Protein AF-A0A969KHP8-F1 (afdb_monomer)

Foldseek 3Di:
DWKWKDFANHTDPDGDPDDDDQAFGKMKIWDADPVRDIDIDIDGDDDADPPKEKDWPCDAEDEDEQKDKTAMDIPRPPFAKFKDDPNDTQDGDRIDIGRDFAKIKMFTAHPVRDTNYIDIHGYHYHFDKDAAAPPDFLQVVCCVQVVGSVCSVVQCVQPVVCVVVVRDDDGGDMGGDHDPDDPPPLPEAEEEEEQVCQPDDPPPPDDRDDVRVVVCVVVVSVVGHYDYDYDHPVVSLVCCLVVVHPYYDDDDDDPVCVVRDDDDDDPDDD

Solvent-accessible surface area (backbone atoms only — not comparable to full-atom values): 16103 Å² total; per-residue (Å²): 112,47,40,42,33,22,56,63,89,46,77,49,96,51,65,50,101,70,82,90,80,91,65,56,46,42,38,33,42,38,43,29,45,92,87,71,53,71,51,76,52,76,47,80,43,81,76,80,69,91,83,57,49,49,43,55,74,72,44,60,60,42,77,31,63,53,47,43,73,50,43,50,51,58,82,56,82,90,59,49,40,42,30,29,45,92,88,38,81,77,42,58,63,59,57,41,82,43,66,67,58,46,62,41,35,41,32,35,45,46,95,88,65,48,76,73,27,64,41,59,28,40,38,42,56,41,74,46,66,46,66,40,51,89,91,64,44,54,44,56,50,18,30,71,77,66,76,34,45,85,50,27,61,56,40,34,69,66,31,57,74,34,45,75,49,79,53,57,78,57,72,68,43,77,44,49,50,76,76,84,72,71,89,66,74,75,72,59,44,26,36,26,31,32,64,92,58,62,57,93,52,64,92,88,59,62,95,66,30,67,64,56,47,49,49,52,50,54,35,47,77,68,75,39,58,69,49,79,46,75,34,56,62,72,56,40,54,52,28,42,74,72,64,69,17,79,45,70,43,82,70,84,89,47,84,79,48,60,79,76,47,90,76,83,76,72,95,66,86,129

Sequence (270 aa):
MNYQWFEDVTPLTINSPILEISKSGEYTIVVTDKHKCSKAATIEVTVIYKDAYINIMEGSVIEFVEQGTLNAKTNIPNANIEWRYNNFIVGKDLTLNVKNEGIYTISIKSSDGQTIASTSTKVTITKRTYTVQIGDDIERLARKFYNDQSKKSLILKANPSIAENNGGLTVGETIIIPVLENETETTKIKIGAIIDLMPLSAPGIYQNGIVTDISVQVFKEMNMETSIEFMPLNKVKAGVYNGLFTVAQPLAKTPMEELSFYFSNPLYKL

Radius of gyration: 26.85 Å; Cα contacts (8 Å, |Δi|>4): 448; chains: 1; bounding box: 71×52×67 Å

Nearest PDB structures (foldseek):
  8enu-assembly1_H  TM=3.523E-01  e=1.989E-04  Homo sapiens
  5uwv-assembly1_B  TM=3.887E-01  e=1.152E-02  Mycobacteroides abscessus ATCC 19977
  5jtw-assembly2_E  TM=3.435E-01  e=4.371E-03  Homo sapiens
  5uwv-assembly4_E  TM=3.229E-01  e=1.468E-02  Mycobacteroides abscessus ATCC 19977
  7q61-assembly1_A  TM=3.525E-01  e=4.641E-02  Homo sapiens

Mean predicted aligned error: 13.75 Å

Structure (mmCIF, N/CA/C/O backbone):
data_AF-A0A969KHP8-F1
#
_entry.id   AF-A0A969KHP8-F1
#
loop_
_atom_site.group_PDB
_atom_site.id
_atom_site.type_symbol
_atom_site.label_atom_id
_atom_site.label_alt_id
_atom_site.label_comp_id
_atom_site.label_asym_id
_atom_site.label_entity_id
_atom_site.label_seq_id
_atom_site.pdbx_PDB_ins_code
_atom_site.Cartn_x
_atom_site.Cartn_y
_atom_site.Cartn_z
_atom_site.occupancy
_atom_site.B_iso_or_equiv
_atom_site.auth_seq_id
_atom_site.auth_comp_id
_atom_site.auth_asym_id
_atom_site.auth_atom_id
_atom_site.pdbx_PDB_model_num
ATOM 1 N N . MET A 1 1 ? 32.155 -21.186 -31.462 1.00 83.50 1 MET A N 1
ATOM 2 C CA . MET A 1 1 ? 31.740 -19.776 -31.323 1.00 83.50 1 MET A CA 1
ATOM 3 C C . MET A 1 1 ? 31.146 -19.627 -29.945 1.00 83.50 1 MET A C 1
ATOM 5 O O . MET A 1 1 ? 30.492 -20.559 -29.496 1.00 83.50 1 MET A O 1
ATOM 9 N N . ASN A 1 2 ? 31.446 -18.526 -29.273 1.00 92.69 2 ASN A N 1
ATOM 10 C CA . ASN A 1 2 ? 30.858 -18.169 -27.993 1.00 92.69 2 ASN A CA 1
ATOM 11 C C . ASN A 1 2 ? 29.903 -16.992 -28.210 1.00 92.69 2 ASN A C 1
ATOM 13 O O . ASN A 1 2 ? 30.207 -16.115 -29.020 1.00 92.69 2 ASN A O 1
ATOM 17 N N . TYR A 1 3 ? 28.777 -16.999 -27.510 1.00 95.44 3 TYR A N 1
ATOM 18 C CA . TYR A 1 3 ? 27.758 -15.959 -27.560 1.00 95.44 3 TYR A CA 1
ATOM 19 C C . TYR A 1 3 ? 27.626 -15.376 -26.164 1.00 95.44 3 TYR A C 1
ATOM 21 O O . TYR A 1 3 ? 27.557 -16.130 -25.199 1.00 95.44 3 TYR A O 1
ATOM 29 N N . GLN A 1 4 ? 27.592 -14.055 -26.073 1.00 96.00 4 GLN A N 1
ATOM 30 C CA . GLN A 1 4 ? 27.336 -13.340 -24.834 1.00 96.00 4 GLN A CA 1
ATOM 31 C C . GLN A 1 4 ? 26.332 -12.234 -25.133 1.00 96.00 4 GLN A C 1
ATOM 33 O O . GLN A 1 4 ? 26.595 -11.373 -25.973 1.00 96.00 4 GLN A O 1
ATOM 38 N N . TRP A 1 5 ? 25.194 -12.268 -24.451 1.00 96.19 5 TRP A N 1
ATOM 39 C CA . TRP A 1 5 ? 24.182 -11.221 -24.547 1.00 96.19 5 TRP A CA 1
ATOM 40 C C . TRP A 1 5 ? 24.352 -10.185 -23.442 1.00 96.19 5 TRP A C 1
ATOM 42 O O . TRP A 1 5 ? 24.811 -10.511 -22.345 1.00 96.19 5 TRP A O 1
ATOM 52 N N . PHE A 1 6 ? 23.949 -8.957 -23.741 1.00 92.94 6 PHE A N 1
ATOM 53 C CA . PHE A 1 6 ? 23.854 -7.837 -22.816 1.00 92.94 6 PHE A CA 1
ATOM 54 C C . PHE A 1 6 ? 22.464 -7.203 -22.946 1.00 92.94 6 PHE A C 1
ATOM 56 O O . PHE A 1 6 ? 21.982 -7.030 -24.067 1.00 92.94 6 PHE A O 1
ATOM 63 N N . GLU A 1 7 ? 21.840 -6.890 -21.812 1.00 90.44 7 GLU A N 1
ATOM 64 C CA . GLU A 1 7 ? 20.678 -5.998 -21.698 1.00 90.44 7 GLU A CA 1
ATOM 65 C C . GLU A 1 7 ? 21.202 -4.652 -21.184 1.00 90.44 7 GLU A C 1
ATOM 67 O O . GLU A 1 7 ? 21.779 -4.578 -20.092 1.00 90.44 7 GLU A O 1
ATOM 72 N N . ASP A 1 8 ? 21.090 -3.620 -22.014 1.00 86.00 8 ASP A N 1
ATOM 73 C CA . ASP A 1 8 ? 21.846 -2.374 -21.920 1.00 86.00 8 ASP A CA 1
ATOM 74 C C . ASP A 1 8 ? 23.357 -2.664 -21.758 1.00 86.00 8 ASP A C 1
ATOM 76 O O . ASP A 1 8 ? 24.028 -3.121 -22.684 1.00 86.00 8 ASP A O 1
ATOM 80 N N . VAL A 1 9 ? 23.901 -2.472 -20.551 1.00 84.75 9 VAL A N 1
ATOM 81 C CA . VAL A 1 9 ? 25.310 -2.752 -20.205 1.00 84.75 9 VAL A CA 1
ATOM 82 C C . VAL A 1 9 ? 25.501 -4.024 -19.371 1.00 84.75 9 VAL A C 1
ATOM 84 O O . VAL A 1 9 ? 26.634 -4.403 -19.070 1.00 84.75 9 VAL A O 1
ATOM 87 N N . THR A 1 10 ? 24.416 -4.688 -18.969 1.00 87.81 10 THR A N 1
ATOM 88 C CA . THR A 1 10 ? 24.457 -5.815 -18.028 1.00 87.81 10 THR A CA 1
ATOM 89 C C . THR A 1 10 ? 24.555 -7.142 -18.784 1.00 87.81 10 THR A C 1
ATOM 91 O O . THR A 1 10 ? 23.678 -7.435 -19.597 1.00 87.81 10 THR A O 1
ATOM 94 N N . PRO A 1 11 ? 25.574 -7.987 -18.532 1.00 92.44 11 PRO A N 1
ATOM 95 C CA . PRO A 1 11 ? 25.689 -9.280 -19.197 1.00 92.44 11 PRO A CA 1
ATOM 96 C C . PRO A 1 11 ? 24.593 -10.250 -18.732 1.00 92.44 11 PRO A C 1
ATOM 98 O O . PRO A 1 11 ? 24.383 -10.447 -17.535 1.00 92.44 11 PRO A O 1
ATOM 101 N N . LEU A 1 12 ? 23.933 -10.903 -19.687 1.00 92.06 12 LEU A N 1
ATOM 102 C CA . LEU A 1 12 ? 22.964 -11.971 -19.445 1.00 92.06 12 LEU A CA 1
ATOM 103 C C . LEU A 1 12 ? 23.669 -13.331 -19.377 1.00 92.06 12 LEU A C 1
ATOM 105 O O . LEU A 1 12 ? 24.663 -13.571 -20.053 1.00 92.06 12 LEU A O 1
ATOM 109 N N . THR A 1 13 ? 23.131 -14.280 -18.618 1.00 91.25 13 THR A N 1
ATOM 110 C CA . THR A 1 13 ? 23.713 -15.632 -18.476 1.00 91.25 13 THR A CA 1
ATOM 111 C C . THR A 1 13 ? 23.406 -16.573 -19.653 1.00 91.25 13 THR A C 1
ATOM 113 O O . THR A 1 13 ? 23.647 -17.778 -19.576 1.00 91.25 13 THR A O 1
ATOM 116 N N . ILE A 1 14 ? 22.867 -16.038 -20.751 1.00 90.19 14 ILE A N 1
ATOM 117 C CA . ILE A 1 14 ? 22.438 -16.790 -21.932 1.00 90.19 14 ILE A CA 1
ATOM 118 C C . ILE A 1 14 ? 23.571 -16.813 -22.962 1.00 90.19 14 ILE A C 1
ATOM 120 O O . ILE A 1 14 ? 23.953 -15.772 -23.492 1.00 90.19 14 ILE A O 1
ATOM 124 N N . ASN A 1 15 ? 24.037 -18.016 -23.313 1.00 91.88 15 ASN A N 1
ATOM 125 C CA . ASN A 1 15 ? 25.122 -18.238 -24.282 1.00 91.88 15 ASN A CA 1
ATOM 126 C C . ASN A 1 15 ? 24.621 -18.913 -25.576 1.00 91.88 15 ASN A C 1
ATOM 128 O O . ASN A 1 15 ? 25.269 -19.799 -26.135 1.00 91.88 15 ASN A O 1
ATOM 132 N N . SER A 1 16 ? 23.429 -18.521 -26.027 1.00 92.44 16 SER A N 1
ATOM 133 C CA . SER A 1 16 ? 22.739 -19.056 -27.209 1.00 92.44 16 SER A CA 1
ATOM 134 C C . SER A 1 16 ? 22.760 -18.040 -28.359 1.00 92.44 16 SER A C 1
ATOM 136 O O . SER A 1 16 ? 22.713 -16.838 -28.094 1.00 92.44 16 SER A O 1
ATOM 138 N N . PRO A 1 17 ? 22.768 -18.469 -29.637 1.00 91.94 17 PRO A N 1
ATOM 139 C CA . PRO A 1 17 ? 22.558 -17.561 -30.768 1.00 91.94 17 PRO A CA 1
ATOM 140 C C . PRO A 1 17 ? 21.153 -16.930 -30.803 1.00 91.94 17 PRO A C 1
ATOM 142 O O . PRO A 1 17 ? 20.939 -15.994 -31.566 1.00 91.94 17 PRO A O 1
ATOM 145 N N . ILE A 1 18 ? 20.204 -17.441 -30.010 1.00 91.00 18 ILE A N 1
ATOM 146 C CA . ILE A 1 18 ? 18.824 -16.949 -29.909 1.00 91.00 18 ILE A CA 1
ATOM 147 C C . ILE A 1 18 ? 18.595 -16.405 -28.496 1.00 91.00 18 ILE A C 1
ATOM 149 O O . ILE A 1 18 ? 18.898 -17.095 -27.519 1.00 91.00 18 ILE A O 1
ATOM 153 N N . LEU A 1 19 ? 18.029 -15.199 -28.409 1.00 90.19 19 LEU A N 1
ATOM 154 C CA . LEU A 1 19 ? 17.539 -14.577 -27.180 1.00 90.19 19 LEU A CA 1
ATOM 155 C C . LEU A 1 19 ? 16.033 -14.322 -27.318 1.00 90.19 19 LEU A C 1
ATOM 157 O O . LEU A 1 19 ? 15.606 -13.656 -28.260 1.00 90.19 19 LEU A O 1
ATOM 161 N N . GLU A 1 20 ? 15.237 -14.843 -26.386 1.00 85.00 20 GLU A N 1
ATOM 162 C CA . GLU A 1 20 ? 13.824 -14.475 -26.256 1.00 85.00 20 GLU A CA 1
ATOM 163 C C . GLU A 1 20 ? 13.711 -13.208 -25.403 1.00 85.00 20 GLU A C 1
ATOM 165 O O . GLU A 1 20 ? 14.230 -13.154 -24.288 1.00 85.00 20 GLU A O 1
ATOM 170 N N . ILE A 1 21 ? 13.054 -12.177 -25.939 1.00 80.50 21 ILE A N 1
ATOM 171 C CA . ILE A 1 21 ? 12.988 -10.842 -25.337 1.00 80.50 21 ILE A CA 1
ATOM 172 C C . ILE A 1 21 ? 11.546 -10.550 -24.934 1.00 80.50 21 ILE A C 1
ATOM 174 O O . ILE A 1 21 ? 10.637 -10.599 -25.760 1.00 80.50 21 ILE A O 1
ATOM 178 N N . SER A 1 22 ? 11.340 -10.219 -23.660 1.00 71.69 22 SER A N 1
ATOM 179 C CA . SER A 1 22 ? 10.028 -9.854 -23.106 1.00 71.69 22 SER A CA 1
ATOM 180 C C . SER A 1 22 ? 9.985 -8.430 -22.545 1.00 71.69 22 SER A C 1
ATOM 182 O O . SER A 1 22 ? 8.970 -8.016 -21.986 1.00 71.69 22 SER A O 1
ATOM 184 N N . LYS A 1 23 ? 11.087 -7.681 -22.650 1.00 75.00 23 LYS A N 1
ATOM 185 C CA . LYS A 1 23 ? 11.213 -6.306 -22.165 1.00 75.00 23 LYS A CA 1
ATOM 186 C C . LYS A 1 23 ? 11.701 -5.408 -23.292 1.00 75.00 23 LYS A C 1
ATOM 188 O O . LYS A 1 23 ? 12.472 -5.835 -24.144 1.00 75.00 23 LYS A O 1
ATOM 193 N N . SER A 1 24 ? 11.226 -4.169 -23.296 1.00 80.75 24 SER A N 1
ATOM 194 C CA . SER A 1 24 ? 11.808 -3.137 -24.148 1.00 80.75 24 SER A CA 1
ATOM 195 C C . SER A 1 24 ? 13.167 -2.737 -23.581 1.00 80.75 24 SER A C 1
ATOM 197 O O . SER A 1 24 ? 13.280 -2.556 -22.368 1.00 80.75 24 SER A O 1
ATOM 199 N N . GLY A 1 25 ? 14.165 -2.572 -24.438 1.00 83.12 25 GLY A N 1
ATOM 200 C CA . GLY A 1 25 ? 15.529 -2.240 -24.035 1.00 83.12 25 GLY A CA 1
ATOM 201 C C . GLY A 1 25 ? 16.506 -2.332 -25.199 1.00 83.12 25 GLY A C 1
ATOM 202 O O . GLY A 1 25 ? 16.136 -2.757 -26.300 1.00 83.12 25 GLY A O 1
ATOM 203 N N . GLU A 1 26 ? 17.751 -1.933 -24.955 1.00 90.31 26 GLU A N 1
ATOM 204 C CA . GLU A 1 26 ? 18.836 -2.149 -25.903 1.00 90.31 26 GLU A CA 1
ATOM 205 C C . GLU A 1 26 ? 19.467 -3.520 -25.644 1.00 90.31 26 GLU A C 1
ATOM 207 O O . GLU A 1 26 ? 19.867 -3.842 -24.527 1.00 90.31 26 GLU A O 1
ATOM 212 N N . TYR A 1 27 ? 19.564 -4.350 -26.679 1.00 94.19 27 TYR A N 1
ATOM 213 C CA . TYR A 1 27 ? 20.181 -5.667 -26.577 1.00 94.19 27 TYR A CA 1
ATOM 214 C C . TYR A 1 27 ? 21.404 -5.742 -27.476 1.00 94.19 27 TYR A C 1
ATOM 216 O O . TYR A 1 27 ? 21.327 -5.501 -28.683 1.00 94.19 27 TYR A O 1
ATOM 224 N N . THR A 1 28 ? 22.534 -6.127 -26.885 1.00 94.50 28 THR A N 1
ATOM 225 C CA . THR A 1 28 ? 23.793 -6.324 -27.606 1.00 94.50 28 THR A CA 1
ATOM 226 C C . THR A 1 28 ? 24.205 -7.789 -27.547 1.00 94.50 28 THR A C 1
ATOM 228 O O . THR A 1 28 ? 24.301 -8.373 -26.469 1.00 94.50 28 THR A O 1
ATOM 231 N N . ILE A 1 29 ? 24.493 -8.390 -28.702 1.00 95.81 29 ILE A N 1
ATOM 232 C CA . ILE A 1 29 ? 25.133 -9.706 -28.788 1.00 95.81 29 ILE A CA 1
ATOM 233 C C . ILE A 1 29 ? 26.598 -9.540 -29.161 1.00 95.81 29 ILE A C 1
ATOM 235 O O . ILE A 1 29 ? 26.930 -8.887 -30.150 1.00 95.81 29 ILE A O 1
ATOM 239 N N . VAL A 1 30 ? 27.478 -10.181 -28.399 1.00 95.25 30 VAL A N 1
ATOM 240 C CA . VAL A 1 30 ? 28.893 -10.332 -28.734 1.00 95.25 30 VAL A CA 1
ATOM 241 C C . VAL A 1 30 ? 29.143 -11.777 -29.138 1.00 95.25 30 VAL A C 1
ATOM 243 O O . VAL A 1 30 ? 28.913 -12.707 -28.363 1.00 95.25 30 VAL A O 1
ATOM 246 N N . VAL A 1 31 ? 29.627 -11.968 -30.363 1.00 95.25 31 VAL A N 1
ATOM 247 C CA . VAL A 1 31 ? 29.992 -13.279 -30.904 1.00 95.25 31 VAL A CA 1
ATOM 248 C C . VAL A 1 31 ? 31.506 -13.373 -30.990 1.00 95.25 31 VAL A C 1
ATOM 250 O O . VAL A 1 31 ? 32.138 -12.555 -31.657 1.00 95.25 31 VAL A O 1
ATOM 253 N N . THR A 1 32 ? 32.079 -14.393 -30.353 1.00 95.69 32 THR A N 1
ATOM 254 C CA . THR A 1 32 ? 33.526 -14.651 -30.344 1.00 95.69 32 THR A CA 1
ATOM 255 C C . THR A 1 32 ? 33.840 -15.960 -31.061 1.00 95.69 32 THR A C 1
ATOM 257 O O . THR A 1 32 ? 33.250 -17.010 -30.779 1.00 95.69 32 THR A O 1
ATOM 260 N N . ASP A 1 33 ? 34.767 -15.922 -32.013 1.00 93.62 33 ASP A N 1
ATOM 261 C CA . ASP A 1 33 ? 35.186 -17.100 -32.765 1.00 93.62 33 ASP A CA 1
ATOM 262 C C . ASP A 1 33 ? 36.243 -17.938 -32.011 1.00 93.62 33 ASP A C 1
ATOM 264 O O . ASP A 1 33 ? 36.671 -17.621 -30.900 1.00 93.62 33 ASP A O 1
ATOM 268 N N . LYS A 1 34 ? 36.666 -19.057 -32.613 1.00 92.62 34 LYS A N 1
ATOM 269 C CA . LYS A 1 34 ? 37.686 -19.942 -32.021 1.00 92.62 34 LYS A CA 1
ATOM 270 C C . LYS A 1 34 ? 39.089 -19.317 -31.970 1.00 92.62 34 LYS A C 1
ATOM 272 O O . LYS A 1 34 ? 39.931 -19.805 -31.223 1.00 92.62 34 LYS A O 1
ATOM 277 N N . HIS A 1 35 ? 39.335 -18.263 -32.746 1.00 92.75 35 HIS A N 1
ATOM 278 C CA . HIS A 1 35 ? 40.595 -17.520 -32.780 1.00 92.75 35 HIS A CA 1
ATOM 279 C C . HIS A 1 35 ? 40.563 -16.282 -31.869 1.00 92.75 35 HIS A C 1
ATOM 281 O O . HIS A 1 35 ? 41.485 -15.472 -31.915 1.00 92.75 35 HIS A O 1
ATOM 287 N N . LYS A 1 36 ? 39.541 -16.163 -31.005 1.00 88.31 36 LYS A N 1
ATOM 288 C CA . LYS A 1 36 ? 39.329 -15.055 -30.059 1.00 88.31 36 LYS A CA 1
ATOM 289 C C . LYS A 1 36 ? 39.025 -13.704 -30.719 1.00 88.31 36 LYS A C 1
ATOM 291 O O . LYS A 1 36 ? 39.095 -12.678 -30.046 1.00 88.31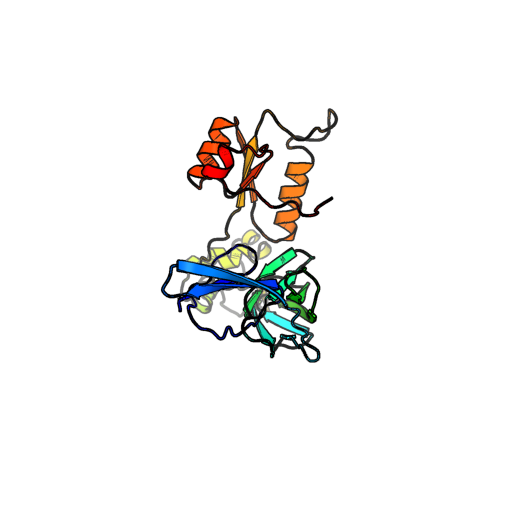 36 LYS A O 1
ATOM 296 N N . CYS A 1 37 ? 38.650 -13.683 -31.994 1.00 94.06 37 CYS A N 1
ATOM 297 C CA . CYS A 1 37 ? 38.105 -12.488 -32.626 1.00 94.06 37 CYS A CA 1
ATOM 298 C C . CYS A 1 37 ? 36.642 -12.312 -32.206 1.00 94.06 37 CYS A C 1
ATOM 300 O O . CYS A 1 37 ? 35.858 -13.258 -32.301 1.00 94.06 37 CYS A O 1
ATOM 302 N N . SER A 1 38 ? 36.272 -11.108 -31.766 1.00 93.75 38 SER A N 1
ATOM 303 C CA . SER A 1 38 ? 34.907 -10.770 -31.357 1.00 93.75 38 SER A CA 1
ATOM 304 C C . SER A 1 38 ? 34.272 -9.733 -32.282 1.00 93.75 38 SER A C 1
ATOM 306 O O . SER A 1 38 ? 34.941 -8.848 -32.818 1.00 93.75 38 SER A O 1
ATOM 308 N N . LYS A 1 39 ? 32.957 -9.847 -32.475 1.00 96.38 39 LYS A N 1
ATOM 309 C CA . LYS A 1 39 ? 32.134 -8.843 -33.156 1.00 96.38 39 LYS A CA 1
ATOM 310 C C . LYS A 1 39 ? 30.840 -8.641 -32.379 1.00 96.38 39 LYS A C 1
ATOM 312 O O . LYS A 1 39 ? 30.299 -9.606 -31.844 1.00 96.38 39 LYS A O 1
ATOM 317 N N . ALA A 1 40 ? 30.366 -7.401 -32.327 1.00 94.50 40 ALA A N 1
ATOM 318 C CA . ALA A 1 40 ? 29.132 -7.034 -31.646 1.00 94.50 40 ALA A CA 1
ATOM 319 C C . ALA A 1 40 ? 28.063 -6.563 -32.640 1.00 94.50 40 ALA A C 1
ATOM 321 O O . ALA A 1 40 ? 28.392 -6.017 -33.698 1.00 94.50 40 ALA A O 1
ATOM 322 N N . ALA A 1 41 ? 26.801 -6.776 -32.285 1.00 95.50 41 ALA A N 1
ATOM 323 C CA . ALA A 1 41 ? 25.644 -6.172 -32.932 1.00 95.50 41 ALA A CA 1
ATOM 324 C C . ALA A 1 41 ? 24.639 -5.743 -31.860 1.00 95.50 41 ALA A C 1
ATOM 326 O O . ALA A 1 41 ? 24.445 -6.467 -30.884 1.00 95.50 41 ALA A O 1
ATOM 327 N N . THR A 1 42 ? 24.008 -4.592 -32.073 1.00 93.88 42 THR A N 1
ATOM 328 C CA . THR A 1 42 ? 23.101 -3.954 -31.115 1.00 93.88 42 THR A CA 1
ATOM 329 C C . THR A 1 42 ? 21.757 -3.686 -31.780 1.00 93.88 42 THR A C 1
ATOM 331 O O . THR A 1 42 ? 21.711 -3.327 -32.960 1.00 93.88 42 THR A O 1
ATOM 334 N N . ILE A 1 43 ? 20.672 -3.889 -31.035 1.00 92.56 43 ILE A N 1
ATOM 335 C CA . ILE A 1 43 ? 19.303 -3.621 -31.473 1.00 92.56 43 ILE A CA 1
ATOM 336 C C . ILE A 1 43 ? 18.491 -3.003 -30.335 1.00 92.56 43 ILE A C 1
ATOM 338 O O . ILE A 1 43 ? 18.527 -3.486 -29.205 1.00 92.56 43 ILE A O 1
ATOM 342 N N . GLU A 1 44 ? 17.721 -1.966 -30.650 1.00 87.12 44 GLU A N 1
ATOM 343 C CA . GLU A 1 44 ? 16.686 -1.455 -29.755 1.00 87.12 44 GLU A CA 1
ATOM 344 C C . GLU A 1 44 ? 15.393 -2.240 -29.971 1.00 87.12 44 GLU A C 1
ATOM 346 O O . GLU A 1 44 ? 14.869 -2.327 -31.086 1.00 87.12 44 GLU A O 1
ATOM 351 N N . VAL A 1 45 ? 14.867 -2.819 -28.895 1.00 84.81 45 VAL A N 1
ATOM 352 C CA . VAL A 1 45 ? 13.602 -3.552 -28.911 1.00 84.81 45 VAL A CA 1
ATOM 353 C C . VAL A 1 45 ? 12.549 -2.738 -28.182 1.00 84.81 45 VAL A C 1
ATOM 355 O O . VAL A 1 45 ? 12.732 -2.350 -27.032 1.00 84.81 45 VAL A O 1
ATOM 358 N N . THR A 1 46 ? 11.414 -2.512 -28.843 1.00 75.38 46 THR A N 1
ATOM 359 C CA . THR A 1 46 ? 10.211 -1.953 -28.218 1.00 75.38 46 THR A CA 1
ATOM 360 C C . THR A 1 46 ? 9.107 -2.998 -28.245 1.00 75.38 46 THR A C 1
ATOM 362 O O . THR A 1 46 ? 8.633 -3.391 -29.312 1.00 75.38 46 THR A O 1
ATOM 365 N N . VAL A 1 47 ? 8.683 -3.452 -27.070 1.00 71.12 47 VAL A N 1
ATOM 366 C CA . VAL A 1 47 ? 7.554 -4.370 -26.915 1.00 71.12 47 VAL A CA 1
ATOM 367 C C . VAL A 1 47 ? 6.259 -3.559 -26.829 1.00 71.12 47 VAL A C 1
ATOM 369 O O . VAL A 1 47 ? 6.111 -2.706 -25.957 1.00 71.12 47 VAL A O 1
ATOM 372 N N . ILE A 1 48 ? 5.309 -3.826 -27.731 1.00 69.00 48 ILE A N 1
ATOM 373 C CA . ILE A 1 48 ? 4.001 -3.153 -27.784 1.00 69.00 48 ILE A CA 1
ATOM 374 C C . ILE A 1 48 ? 2.911 -4.143 -27.359 1.00 69.00 48 ILE A C 1
ATOM 376 O O . ILE A 1 48 ? 2.680 -5.144 -28.035 1.00 69.00 48 ILE A O 1
ATOM 380 N N . TYR A 1 49 ? 2.188 -3.840 -26.279 1.00 72.12 49 TYR A N 1
ATOM 381 C CA . TYR A 1 49 ? 1.086 -4.669 -25.779 1.00 72.12 49 TYR A CA 1
ATOM 382 C C . TYR A 1 49 ? -0.273 -4.099 -26.202 1.00 72.12 49 TYR A C 1
ATOM 384 O O . TYR A 1 49 ? -0.990 -3.501 -25.403 1.00 72.12 49 TYR A O 1
ATOM 392 N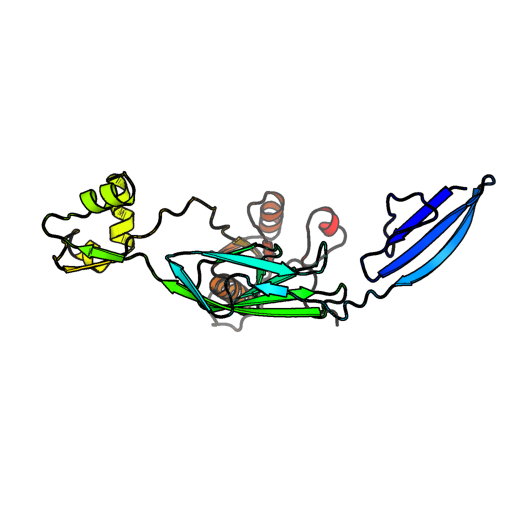 N . LYS A 1 50 ? -0.621 -4.265 -27.483 1.00 68.88 50 LYS A N 1
ATOM 393 C CA . LYS A 1 50 ? -1.824 -3.665 -28.093 1.00 68.88 50 LYS A CA 1
ATOM 394 C C . LYS A 1 50 ? -3.145 -4.066 -27.409 1.00 68.88 50 LYS A C 1
ATOM 396 O O . LYS A 1 50 ? -4.068 -3.262 -27.398 1.00 68.88 50 LYS A O 1
ATOM 401 N N . ASP A 1 51 ? -3.192 -5.248 -26.793 1.00 83.12 51 ASP A N 1
ATOM 402 C CA . ASP A 1 51 ? -4.371 -5.787 -26.097 1.00 83.12 51 ASP A CA 1
ATOM 403 C C . ASP A 1 51 ? -4.094 -6.056 -24.604 1.00 83.12 51 ASP A C 1
ATOM 405 O O . ASP A 1 51 ? -4.617 -7.006 -24.015 1.00 83.12 51 ASP A O 1
ATOM 409 N N . ALA A 1 52 ? -3.215 -5.264 -23.981 1.00 89.50 52 ALA A N 1
ATOM 410 C CA . ALA A 1 52 ? -2.940 -5.367 -22.551 1.00 89.50 52 ALA A CA 1
ATOM 411 C C . ALA A 1 52 ? -4.201 -5.106 -21.721 1.00 89.50 52 ALA A C 1
ATOM 413 O O . ALA A 1 52 ? -4.862 -4.082 -21.896 1.00 89.50 52 ALA A O 1
ATOM 414 N N . TYR A 1 53 ? -4.483 -5.969 -20.746 1.00 93.62 53 TYR A N 1
ATOM 415 C CA . TYR A 1 53 ? -5.494 -5.680 -19.734 1.00 93.62 53 TYR A CA 1
ATOM 416 C C . TYR A 1 53 ? -4.973 -5.928 -18.326 1.00 93.62 53 TYR A C 1
ATOM 418 O O . TYR A 1 53 ? -4.094 -6.759 -18.089 1.00 93.62 53 TYR A O 1
ATOM 426 N N . ILE A 1 54 ? -5.587 -5.236 -17.373 1.00 97.06 54 ILE A N 1
ATOM 427 C CA . ILE A 1 54 ? -5.492 -5.547 -15.954 1.00 97.06 54 ILE A CA 1
ATOM 428 C C . ILE A 1 54 ? -6.861 -5.327 -15.321 1.00 97.06 54 ILE A C 1
ATOM 430 O O . ILE A 1 54 ? -7.462 -4.270 -15.487 1.00 97.06 54 ILE A O 1
ATOM 434 N N . ASN A 1 55 ? -7.367 -6.351 -14.641 1.00 97.44 55 ASN A N 1
ATOM 435 C CA . ASN A 1 55 ? -8.686 -6.348 -14.020 1.00 97.44 55 ASN A CA 1
ATOM 436 C C . ASN A 1 55 ? -8.559 -6.637 -12.529 1.00 97.44 55 ASN A C 1
ATOM 438 O O . ASN A 1 55 ? -7.722 -7.448 -12.137 1.00 97.44 55 ASN A O 1
ATOM 442 N N . ILE A 1 56 ? -9.424 -6.013 -11.731 1.00 98.25 56 ILE A N 1
ATOM 443 C CA . ILE A 1 56 ? -9.613 -6.328 -10.313 1.00 98.25 56 ILE A CA 1
ATOM 444 C C . ILE A 1 56 ? -10.784 -7.300 -10.227 1.00 98.25 56 ILE A C 1
ATOM 446 O O . ILE A 1 56 ? -11.876 -7.008 -10.715 1.00 98.25 56 ILE A O 1
ATOM 450 N N . MET A 1 57 ? -10.538 -8.472 -9.657 1.00 98.06 57 MET A N 1
ATOM 451 C CA . MET A 1 57 ? -11.468 -9.600 -9.672 1.00 98.06 57 MET A CA 1
ATOM 452 C C . MET A 1 57 ? -12.696 -9.355 -8.790 1.00 98.06 57 MET A C 1
ATOM 454 O O . MET A 1 57 ? -13.764 -9.884 -9.081 1.00 98.06 57 MET A O 1
ATOM 458 N N . GLU A 1 58 ? -12.568 -8.513 -7.765 1.00 97.44 58 GLU A N 1
ATOM 459 C CA . GLU A 1 58 ? -13.661 -8.102 -6.877 1.00 97.44 58 GLU A CA 1
ATOM 460 C C . GLU A 1 58 ? -14.623 -7.095 -7.532 1.00 97.44 58 GLU A C 1
ATOM 462 O O . GLU A 1 58 ? -15.703 -6.838 -7.006 1.00 97.44 58 GLU A O 1
ATOM 467 N N . GLY A 1 59 ? -14.262 -6.542 -8.695 1.00 95.31 59 GLY A N 1
ATOM 468 C CA . GLY A 1 59 ? -15.073 -5.575 -9.430 1.00 95.31 59 GLY A CA 1
ATOM 469 C C . GLY A 1 59 ? -14.758 -4.115 -9.096 1.00 95.31 59 GLY A C 1
ATOM 470 O O . GLY A 1 59 ? -13.751 -3.791 -8.464 1.00 95.31 59 GLY A O 1
ATOM 471 N N . SER A 1 60 ? -15.613 -3.207 -9.576 1.00 96.00 60 SER A N 1
ATOM 472 C CA . SER A 1 60 ? -15.412 -1.751 -9.484 1.00 96.00 60 SER A CA 1
ATOM 473 C C . SER A 1 60 ? -15.818 -1.145 -8.138 1.00 96.00 60 SER A C 1
ATOM 475 O O . SER A 1 60 ? -15.395 -0.033 -7.816 1.00 96.00 60 SER A O 1
ATOM 477 N N . VAL A 1 61 ? -16.631 -1.856 -7.356 1.00 97.50 61 VAL A N 1
ATOM 478 C CA . VAL A 1 61 ? -17.033 -1.483 -5.997 1.00 97.50 61 VAL A CA 1
ATOM 479 C C . VAL A 1 61 ? -17.054 -2.748 -5.153 1.00 97.50 61 VAL A C 1
ATOM 481 O O . VAL A 1 61 ? -17.704 -3.720 -5.533 1.00 97.50 61 VAL A O 1
ATOM 484 N N . ILE A 1 62 ? -16.366 -2.723 -4.015 1.00 97.44 62 ILE A N 1
ATOM 485 C CA . ILE A 1 62 ? -16.297 -3.848 -3.085 1.00 97.44 62 ILE A CA 1
ATOM 486 C C . ILE A 1 62 ? -16.379 -3.355 -1.642 1.00 97.44 62 ILE A C 1
ATOM 488 O O . ILE A 1 62 ? -15.836 -2.306 -1.291 1.00 97.44 62 ILE A O 1
ATOM 492 N N . GLU A 1 63 ? -17.058 -4.131 -0.803 1.00 97.06 63 GLU A N 1
ATOM 493 C CA . GLU A 1 63 ? -17.113 -3.920 0.638 1.00 97.06 63 GLU A CA 1
ATOM 494 C C . GLU A 1 63 ? -16.387 -5.060 1.356 1.00 97.06 63 GLU A C 1
ATOM 496 O O . GLU A 1 63 ? -16.620 -6.236 1.066 1.00 97.06 63 GLU A O 1
ATOM 501 N N . PHE A 1 64 ? -15.520 -4.709 2.303 1.00 94.44 64 PHE A N 1
ATOM 502 C CA . PHE A 1 64 ? -14.880 -5.651 3.213 1.00 94.44 64 PHE A CA 1
ATOM 503 C C . PHE A 1 64 ? -15.199 -5.305 4.663 1.00 94.44 64 PHE A C 1
ATOM 505 O O . PHE A 1 64 ? -15.432 -4.148 5.003 1.00 94.44 64 PHE A O 1
ATOM 512 N N . VAL A 1 65 ? -15.142 -6.316 5.528 1.00 90.00 65 VAL A N 1
ATOM 513 C CA . VAL A 1 65 ? -15.253 -6.141 6.978 1.00 90.00 65 VAL A CA 1
ATOM 514 C C . VAL A 1 65 ? -13.844 -6.108 7.570 1.00 90.00 65 VAL A C 1
ATOM 516 O O . VAL A 1 65 ? -13.132 -7.107 7.502 1.00 90.00 65 VAL A O 1
ATOM 519 N N . GLU A 1 66 ? -13.460 -4.976 8.161 1.00 85.44 66 GLU A N 1
ATOM 520 C CA . GLU A 1 66 ? -12.151 -4.639 8.756 1.00 85.44 66 GLU A CA 1
ATOM 521 C C . GLU A 1 66 ? -10.979 -4.586 7.759 1.00 85.44 66 GLU A C 1
ATOM 523 O O . GLU A 1 66 ? -10.229 -3.614 7.734 1.00 85.44 66 GLU A O 1
ATOM 528 N N . GLN A 1 67 ? -10.812 -5.611 6.924 1.00 90.31 67 GLN A N 1
ATOM 529 C CA . GLN A 1 67 ? -9.776 -5.690 5.895 1.00 90.31 67 GLN A CA 1
ATOM 530 C C . GLN A 1 67 ? -10.180 -6.669 4.788 1.00 90.31 67 GLN A C 1
ATOM 532 O O . GLN A 1 67 ? -11.028 -7.539 4.987 1.00 90.31 67 GLN A O 1
ATOM 537 N N . GLY A 1 68 ? -9.535 -6.573 3.630 1.00 91.62 68 GLY A N 1
ATOM 538 C CA . GLY A 1 68 ? -9.781 -7.463 2.503 1.00 91.62 68 GLY A CA 1
ATOM 539 C C . GLY A 1 68 ? -8.571 -7.645 1.612 1.00 91.62 68 GLY A C 1
ATOM 540 O O . GLY A 1 68 ? -7.554 -6.981 1.764 1.00 91.62 68 GLY A O 1
ATOM 541 N N . THR A 1 69 ? -8.668 -8.570 0.665 1.00 96.38 69 THR A N 1
ATOM 542 C CA . THR A 1 69 ? -7.634 -8.768 -0.354 1.00 96.38 69 THR A CA 1
ATOM 543 C C . THR A 1 69 ? -8.226 -8.452 -1.713 1.00 96.38 69 THR A C 1
ATOM 545 O O . THR A 1 69 ? -9.233 -9.040 -2.095 1.00 96.38 69 THR A O 1
ATOM 548 N N . LEU A 1 70 ? -7.594 -7.529 -2.430 1.00 98.00 70 LEU A N 1
ATOM 549 C CA . LEU A 1 70 ? -7.852 -7.293 -3.841 1.00 98.00 70 LEU A CA 1
ATOM 550 C C . LEU A 1 70 ? -6.992 -8.244 -4.665 1.00 98.00 70 LEU A C 1
ATOM 552 O O . LEU A 1 70 ? -5.786 -8.356 -4.428 1.00 98.00 70 LEU A O 1
ATOM 556 N N . ASN A 1 71 ? -7.602 -8.898 -5.646 1.00 98.06 71 ASN A N 1
ATOM 557 C CA . ASN A 1 71 ? -6.940 -9.825 -6.550 1.00 98.06 71 ASN A CA 1
ATOM 558 C C . ASN A 1 71 ? -6.976 -9.253 -7.963 1.00 98.06 71 ASN A C 1
ATOM 560 O O . ASN A 1 71 ? -8.032 -8.906 -8.489 1.00 98.06 71 ASN A O 1
ATOM 564 N N . ALA A 1 72 ? -5.820 -9.176 -8.604 1.00 97.69 72 ALA A N 1
ATOM 565 C CA . ALA A 1 72 ? -5.682 -8.688 -9.960 1.00 97.69 72 ALA A CA 1
ATOM 566 C C . ALA A 1 72 ? -5.380 -9.816 -10.942 1.00 97.69 72 ALA A C 1
ATOM 568 O O . ALA A 1 72 ? -4.720 -10.805 -10.623 1.00 97.69 72 ALA A O 1
ATOM 569 N N . LYS A 1 73 ? -5.835 -9.636 -12.183 1.00 97.50 73 LYS A N 1
ATOM 570 C CA . LYS A 1 73 ? -5.538 -10.534 -13.297 1.00 97.50 73 LYS A CA 1
ATOM 571 C C . LYS A 1 73 ? -5.157 -9.739 -14.537 1.00 97.50 73 LYS A C 1
ATOM 573 O O . LYS A 1 73 ? -5.865 -8.815 -14.932 1.00 97.50 73 LYS A O 1
ATOM 578 N N . THR A 1 74 ? -4.075 -10.153 -15.185 1.00 96.06 74 THR A N 1
ATOM 579 C CA . THR A 1 74 ? -3.577 -9.592 -16.448 1.00 96.06 74 THR A CA 1
ATOM 580 C C . THR A 1 74 ? -3.243 -10.712 -17.437 1.00 96.06 74 THR A C 1
ATOM 582 O O . THR A 1 74 ? -3.040 -11.857 -17.032 1.00 96.06 74 THR A O 1
ATOM 585 N N . ASN A 1 75 ? -3.231 -10.400 -18.733 1.00 92.94 75 ASN A N 1
ATOM 586 C CA . ASN A 1 75 ? -2.692 -11.265 -19.785 1.00 92.94 75 ASN A CA 1
ATOM 587 C C . ASN A 1 75 ? -1.184 -11.108 -20.001 1.00 92.94 75 ASN A C 1
ATOM 589 O O . ASN A 1 75 ? -0.617 -11.873 -20.777 1.00 92.94 75 ASN A O 1
ATOM 593 N N . ILE A 1 76 ? -0.536 -10.136 -19.355 1.00 88.75 76 ILE A N 1
ATOM 594 C CA . ILE A 1 76 ? 0.901 -9.921 -19.512 1.00 88.75 76 ILE A CA 1
ATOM 595 C C . ILE A 1 76 ? 1.657 -10.784 -18.489 1.00 88.75 76 ILE A C 1
ATOM 597 O O . ILE A 1 76 ? 1.524 -10.556 -17.282 1.00 88.75 76 ILE A O 1
ATOM 601 N N . PRO A 1 77 ? 2.464 -11.765 -18.931 1.00 84.44 77 PRO A N 1
ATOM 602 C CA . PRO A 1 77 ? 3.299 -12.541 -18.024 1.00 84.44 77 PRO A CA 1
ATOM 603 C C . PRO A 1 77 ? 4.381 -11.645 -17.411 1.00 84.44 77 PRO A C 1
ATOM 605 O O . PRO A 1 77 ? 5.011 -10.860 -18.115 1.00 84.44 77 PRO A O 1
ATOM 608 N N . ASN A 1 78 ? 4.614 -11.778 -16.101 1.00 83.69 78 ASN A N 1
ATOM 609 C CA . ASN A 1 78 ? 5.620 -11.003 -15.359 1.00 83.69 78 ASN A CA 1
ATOM 610 C C . ASN A 1 78 ? 5.492 -9.474 -15.542 1.00 83.69 78 ASN A C 1
ATOM 612 O O . ASN A 1 78 ? 6.499 -8.766 -15.581 1.00 83.69 78 ASN A O 1
ATOM 616 N N . ALA A 1 79 ? 4.262 -8.964 -15.685 1.00 88.88 79 ALA A N 1
ATOM 617 C CA . ALA A 1 79 ? 4.009 -7.531 -15.812 1.00 88.88 79 ALA A CA 1
ATOM 618 C C . ALA A 1 79 ? 4.555 -6.738 -14.612 1.00 88.88 79 ALA A C 1
ATOM 620 O O . ALA A 1 79 ? 4.414 -7.150 -13.462 1.00 88.88 79 ALA A O 1
ATOM 621 N N . ASN A 1 80 ? 5.121 -5.559 -14.888 1.00 89.81 80 ASN A N 1
ATOM 622 C CA . ASN A 1 80 ? 5.486 -4.587 -13.862 1.00 89.81 80 ASN A CA 1
ATOM 623 C C . ASN A 1 80 ? 4.221 -3.855 -13.398 1.00 89.81 80 ASN A C 1
ATOM 625 O O . ASN A 1 80 ? 3.649 -3.068 -14.155 1.00 89.81 80 ASN A O 1
ATOM 629 N N . ILE A 1 81 ? 3.758 -4.159 -12.189 1.00 94.88 81 ILE A N 1
ATOM 630 C CA . ILE A 1 81 ? 2.462 -3.719 -11.673 1.00 94.88 81 ILE A CA 1
ATOM 631 C C . ILE A 1 81 ? 2.656 -2.779 -10.489 1.00 94.88 81 ILE A C 1
ATOM 633 O O . ILE A 1 81 ? 3.530 -2.978 -9.648 1.00 94.88 81 ILE A O 1
ATOM 637 N N . GLU A 1 82 ? 1.796 -1.767 -10.405 1.00 95.56 82 GLU A N 1
ATOM 638 C CA . GLU A 1 82 ? 1.746 -0.836 -9.284 1.00 95.56 82 GLU A CA 1
ATOM 639 C C . GLU A 1 82 ? 0.304 -0.609 -8.837 1.00 95.56 82 GLU A C 1
ATOM 641 O O . GLU A 1 82 ? -0.532 -0.120 -9.606 1.00 95.56 82 GLU A O 1
ATOM 646 N N . TRP A 1 83 ? 0.034 -0.919 -7.572 1.00 96.12 83 TRP A N 1
ATOM 647 C CA . TRP A 1 83 ? -1.151 -0.468 -6.857 1.00 96.12 83 TRP A CA 1
ATOM 648 C C . TRP A 1 83 ? -0.912 0.916 -6.272 1.00 96.12 83 TRP A C 1
ATOM 650 O O . TRP A 1 83 ? 0.112 1.148 -5.629 1.00 96.12 83 TRP A O 1
ATOM 660 N N . ARG A 1 84 ? -1.883 1.815 -6.430 1.00 94.06 84 ARG A N 1
ATOM 661 C CA . ARG A 1 84 ? -1.881 3.150 -5.842 1.00 94.06 84 ARG A CA 1
ATOM 662 C C . ARG A 1 84 ? -3.120 3.403 -4.998 1.00 94.06 84 ARG A C 1
ATOM 664 O O . ARG A 1 84 ? -4.234 3.090 -5.414 1.00 94.06 84 ARG A O 1
ATOM 671 N N . TYR A 1 85 ? -2.900 4.038 -3.855 1.00 91.38 85 TYR A N 1
ATOM 672 C CA . TYR A 1 85 ? -3.917 4.570 -2.952 1.00 91.38 85 TYR A CA 1
ATOM 673 C C . TYR A 1 85 ? -3.494 5.991 -2.568 1.00 91.38 85 TYR A C 1
ATOM 675 O O . TYR A 1 85 ? -2.334 6.207 -2.223 1.00 91.38 85 TYR A O 1
ATOM 683 N N . ASN A 1 86 ? -4.384 6.977 -2.714 1.00 83.50 86 ASN A N 1
ATOM 684 C CA . ASN A 1 86 ? -4.069 8.400 -2.505 1.00 83.50 86 ASN A CA 1
ATOM 685 C C . ASN A 1 86 ? -2.800 8.877 -3.251 1.00 83.50 86 ASN A C 1
ATOM 687 O O . ASN A 1 86 ? -2.000 9.635 -2.719 1.00 83.50 86 ASN A O 1
ATOM 691 N N . ASN A 1 87 ? -2.597 8.417 -4.492 1.00 79.38 87 ASN A N 1
ATOM 692 C CA . ASN A 1 87 ? -1.395 8.643 -5.317 1.00 79.38 87 ASN A CA 1
ATOM 693 C C . ASN A 1 87 ? -0.082 8.006 -4.812 1.00 79.38 87 ASN A C 1
ATOM 695 O O . ASN A 1 87 ? 0.941 8.120 -5.495 1.00 79.38 87 ASN A O 1
ATOM 699 N N . PHE A 1 88 ? -0.083 7.273 -3.702 1.00 81.31 88 PHE A N 1
ATOM 700 C CA . PHE A 1 88 ? 1.089 6.543 -3.213 1.00 81.31 88 PHE A CA 1
ATOM 701 C C . PHE A 1 88 ? 1.088 5.104 -3.705 1.00 81.31 88 PHE A C 1
ATOM 703 O O . PHE A 1 88 ? 0.030 4.489 -3.783 1.00 81.31 88 PHE A O 1
ATOM 710 N N . ILE A 1 89 ? 2.265 4.565 -4.035 1.00 86.50 89 ILE A N 1
ATOM 711 C CA . ILE A 1 89 ? 2.407 3.147 -4.388 1.00 86.50 89 ILE A CA 1
ATOM 712 C C . ILE A 1 89 ? 2.300 2.320 -3.104 1.00 86.50 89 ILE A C 1
ATOM 714 O O . ILE A 1 89 ? 3.072 2.537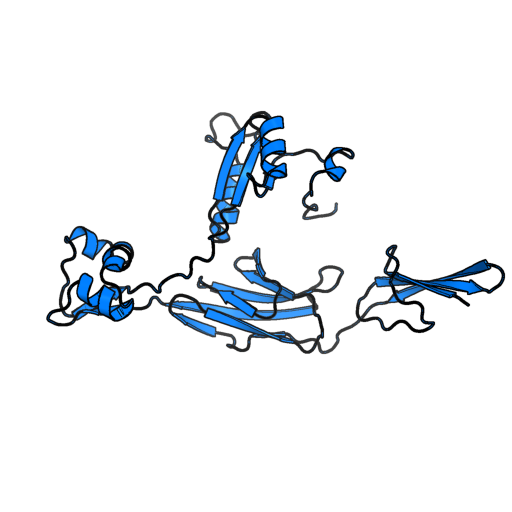 -2.174 1.00 86.50 89 ILE A O 1
ATOM 718 N N . VAL A 1 90 ? 1.360 1.376 -3.069 1.00 88.38 90 VAL A N 1
ATOM 719 C CA . VAL A 1 90 ? 1.045 0.549 -1.887 1.00 88.38 90 VAL A CA 1
ATOM 720 C C . VAL A 1 90 ? 1.235 -0.952 -2.111 1.00 88.38 90 VAL A C 1
ATOM 722 O O . VAL A 1 90 ? 1.106 -1.732 -1.176 1.00 88.38 90 VAL A O 1
ATOM 725 N N . GLY A 1 91 ? 1.568 -1.377 -3.331 1.00 89.44 91 GLY A N 1
ATOM 726 C CA . GLY A 1 91 ? 1.862 -2.777 -3.634 1.00 89.44 91 GLY A CA 1
ATOM 727 C C . GLY A 1 91 ? 2.312 -2.983 -5.075 1.00 89.44 91 GLY A C 1
ATOM 728 O O . GLY A 1 91 ? 2.045 -2.144 -5.937 1.00 89.44 91 GLY A O 1
ATOM 729 N N . LYS A 1 92 ? 3.009 -4.095 -5.322 1.00 94.06 92 LYS A N 1
ATOM 730 C CA . LYS A 1 92 ? 3.539 -4.471 -6.647 1.00 94.06 92 LYS A CA 1
ATOM 731 C C . LYS A 1 92 ? 3.174 -5.891 -7.085 1.00 94.06 92 LYS A C 1
ATOM 733 O O . LYS A 1 92 ? 3.499 -6.294 -8.197 1.00 94.06 92 LYS A O 1
ATOM 738 N N . ASP A 1 93 ? 2.475 -6.625 -6.227 1.00 93.81 93 ASP A N 1
ATOM 739 C CA . ASP A 1 93 ? 2.010 -7.976 -6.510 1.00 93.81 93 ASP A CA 1
ATOM 740 C C . ASP A 1 93 ? 0.602 -7.965 -7.119 1.00 93.81 93 ASP A C 1
ATOM 742 O O . ASP A 1 93 ? -0.145 -6.983 -7.039 1.00 93.81 93 ASP A O 1
ATOM 746 N N . LEU A 1 94 ? 0.205 -9.102 -7.697 1.00 96.19 94 LEU A N 1
ATOM 747 C CA . LEU A 1 94 ? -1.162 -9.314 -8.185 1.00 96.19 94 LEU A CA 1
ATOM 748 C C . LEU A 1 94 ? -2.199 -9.362 -7.056 1.00 96.19 94 LEU A C 1
ATOM 750 O O . LEU A 1 94 ? -3.392 -9.301 -7.327 1.00 96.19 94 LEU A O 1
ATOM 754 N N . THR A 1 95 ? -1.766 -9.452 -5.804 1.00 96.19 95 THR A N 1
ATOM 755 C CA . THR A 1 95 ? -2.634 -9.409 -4.629 1.00 96.19 95 THR A CA 1
ATOM 756 C C . THR A 1 95 ? -2.267 -8.220 -3.756 1.00 96.19 95 THR A C 1
ATOM 758 O O . THR A 1 95 ? -1.085 -7.987 -3.508 1.00 96.19 95 THR A O 1
ATOM 761 N N . LEU A 1 96 ? -3.264 -7.504 -3.242 1.00 96.19 96 LEU A N 1
ATOM 762 C CA . LEU A 1 96 ? -3.067 -6.404 -2.299 1.00 96.19 96 LEU A CA 1
ATOM 763 C C . LEU A 1 96 ? -3.988 -6.575 -1.093 1.00 96.19 96 LEU A C 1
ATOM 765 O O . LEU A 1 96 ? -5.206 -6.610 -1.248 1.00 96.19 96 LEU A O 1
ATOM 769 N N . ASN A 1 97 ? -3.417 -6.628 0.111 1.00 93.50 97 ASN A N 1
ATOM 770 C CA . ASN A 1 97 ? -4.199 -6.547 1.342 1.00 93.50 97 ASN A CA 1
ATOM 771 C C . ASN A 1 97 ? -4.540 -5.076 1.635 1.00 93.50 97 ASN A C 1
ATOM 773 O O . ASN A 1 97 ? -3.650 -4.225 1.667 1.00 93.50 97 ASN A O 1
ATOM 777 N N . VAL A 1 98 ? -5.822 -4.776 1.825 1.00 93.19 98 VAL A N 1
ATOM 778 C CA . VAL A 1 98 ? -6.351 -3.428 2.040 1.00 93.19 98 VAL A CA 1
ATOM 779 C C . VAL A 1 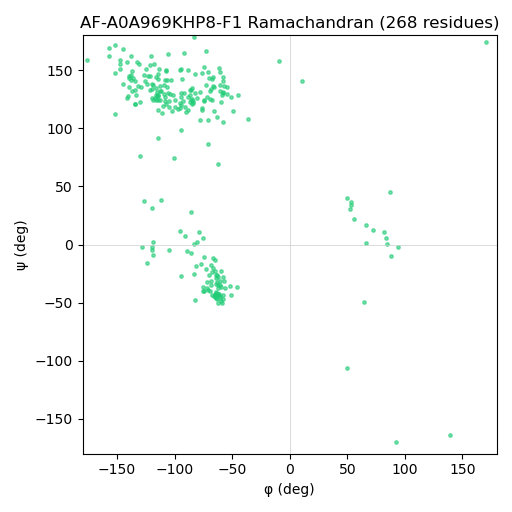98 ? -7.076 -3.354 3.378 1.00 93.19 98 VAL A C 1
ATOM 781 O O . VAL A 1 98 ? -7.887 -4.214 3.709 1.00 93.19 98 VAL A O 1
ATOM 784 N N . LYS A 1 99 ? -6.784 -2.303 4.147 1.00 90.69 99 LYS A N 1
ATOM 785 C CA . LYS A 1 99 ? -7.409 -2.020 5.453 1.00 90.69 99 LYS A CA 1
ATOM 786 C C . LYS A 1 99 ? -8.172 -0.697 5.481 1.00 90.69 99 LYS A C 1
ATOM 788 O O . LYS A 1 99 ? -8.850 -0.395 6.454 1.00 90.69 99 LYS A O 1
ATOM 793 N N . ASN A 1 100 ? -8.032 0.109 4.431 1.00 90.00 100 ASN A N 1
ATOM 794 C CA . ASN A 1 100 ? -8.583 1.455 4.377 1.00 90.00 100 ASN A CA 1
ATOM 795 C C . ASN A 1 100 ? -9.623 1.534 3.272 1.00 90.00 100 ASN A C 1
ATOM 797 O O . ASN A 1 100 ? -9.486 0.909 2.220 1.00 90.00 100 ASN A O 1
ATOM 801 N N . GLU A 1 101 ? -10.667 2.309 3.522 1.00 94.75 101 GLU A N 1
ATOM 802 C CA . GLU A 1 101 ? -11.629 2.659 2.490 1.00 94.75 101 GLU A CA 1
ATOM 803 C C . GLU A 1 101 ? -11.048 3.701 1.531 1.00 94.75 101 GLU A C 1
ATOM 805 O O . GLU A 1 101 ? -10.193 4.503 1.898 1.00 94.75 101 GLU A O 1
ATOM 810 N N . GLY A 1 102 ? -11.524 3.702 0.290 1.00 94.88 102 GLY A N 1
ATOM 811 C CA . GLY A 1 102 ? -11.130 4.667 -0.729 1.00 94.88 102 GLY A CA 1
ATOM 812 C C . GLY A 1 102 ? -10.947 4.031 -2.099 1.00 94.88 102 GLY A C 1
ATOM 813 O O . GLY A 1 102 ? -11.432 2.934 -2.371 1.00 94.88 102 GLY A O 1
ATOM 814 N N . ILE A 1 103 ? -10.285 4.753 -3.000 1.00 96.44 103 ILE A N 1
ATOM 815 C CA . ILE A 1 103 ? -10.092 4.307 -4.382 1.00 96.44 103 ILE A CA 1
ATOM 816 C C . ILE A 1 103 ? -8.692 3.726 -4.526 1.00 96.44 103 ILE A C 1
ATOM 818 O O . ILE A 1 103 ? -7.693 4.432 -4.373 1.00 96.44 103 ILE A O 1
ATOM 822 N N . TYR A 1 104 ? -8.637 2.447 -4.878 1.00 97.31 104 TYR A N 1
ATOM 823 C CA . TYR A 1 104 ? -7.406 1.752 -5.225 1.00 97.31 104 TYR A CA 1
ATOM 824 C C . TYR A 1 104 ? -7.309 1.651 -6.741 1.00 97.31 104 TYR A C 1
ATOM 826 O O . TYR A 1 104 ? -8.250 1.219 -7.403 1.00 97.31 104 TYR A O 1
ATOM 834 N N . THR A 1 105 ? -6.174 2.061 -7.297 1.00 97.56 105 THR A N 1
ATOM 835 C CA . THR A 1 105 ? -5.899 1.992 -8.737 1.00 97.56 105 THR A CA 1
ATOM 836 C C . THR A 1 105 ? -4.744 1.041 -8.972 1.00 97.56 105 THR A C 1
ATOM 838 O O . THR A 1 105 ? -3.696 1.205 -8.363 1.00 97.56 105 THR A O 1
ATOM 841 N N . ILE A 1 106 ? -4.908 0.074 -9.865 1.00 97.88 106 ILE A N 1
ATOM 842 C CA . ILE A 1 106 ? -3.827 -0.808 -10.301 1.00 97.88 106 ILE A CA 1
ATOM 843 C C . ILE A 1 106 ? -3.455 -0.475 -11.738 1.00 97.88 106 ILE A C 1
ATOM 845 O O . ILE A 1 106 ? -4.333 -0.253 -12.576 1.00 97.88 106 ILE A O 1
ATOM 849 N N . SER A 1 107 ? -2.158 -0.436 -12.026 1.00 95.31 107 SER A N 1
ATOM 850 C CA . SER A 1 107 ? -1.648 -0.158 -13.366 1.00 95.31 107 SER A CA 1
ATOM 851 C C . SER A 1 107 ? -0.490 -1.069 -13.749 1.00 95.31 107 SER A C 1
ATOM 853 O O . SER A 1 107 ? 0.287 -1.476 -12.890 1.00 95.31 107 SER A O 1
ATOM 855 N N . ILE A 1 108 ? -0.378 -1.362 -15.045 1.00 94.06 108 ILE A N 1
ATOM 856 C CA . ILE A 1 108 ? 0.816 -1.953 -15.651 1.00 94.06 108 ILE A CA 1
ATOM 857 C C . ILE A 1 108 ? 1.700 -0.811 -16.144 1.00 94.06 108 ILE A C 1
ATOM 859 O O . ILE A 1 108 ? 1.224 0.076 -16.861 1.00 94.06 108 ILE A O 1
ATOM 863 N N . LYS A 1 109 ? 2.979 -0.846 -15.784 1.00 88.50 109 LYS A N 1
ATOM 864 C CA . LYS A 1 109 ? 3.985 0.135 -16.185 1.00 88.50 109 LYS A CA 1
ATOM 865 C C . LYS A 1 109 ? 4.934 -0.435 -17.232 1.00 88.50 109 LYS A C 1
ATOM 867 O O . LYS A 1 109 ? 5.425 -1.552 -17.099 1.00 88.50 109 LYS A O 1
ATOM 872 N N . SER A 1 110 ? 5.206 0.359 -18.258 1.00 81.00 110 SER A N 1
ATOM 873 C CA . SER A 1 110 ? 6.319 0.145 -19.182 1.00 81.00 110 SER A CA 1
ATOM 874 C C . SER A 1 110 ? 7.657 0.482 -18.497 1.00 81.00 110 SER A C 1
ATOM 876 O O . SER A 1 110 ? 7.676 1.083 -17.419 1.00 81.00 110 SER A O 1
ATOM 878 N N . SER A 1 111 ? 8.783 0.083 -19.095 1.00 72.81 111 SER A N 1
ATOM 879 C CA . SER A 1 111 ? 10.134 0.362 -18.575 1.00 72.81 111 SER A CA 1
ATOM 880 C C . SER A 1 111 ? 10.461 1.860 -18.519 1.00 72.81 111 SER A C 1
ATOM 882 O O . SER A 1 111 ? 11.233 2.288 -17.666 1.00 72.81 111 SER A O 1
ATOM 884 N N . ASP A 1 112 ? 9.821 2.663 -19.365 1.00 70.31 112 ASP A N 1
ATOM 885 C CA . ASP A 1 112 ? 9.881 4.130 -19.379 1.00 70.31 112 ASP A CA 1
ATOM 886 C C . ASP A 1 112 ? 8.922 4.803 -18.371 1.00 70.31 112 ASP A C 1
ATOM 888 O O . ASP A 1 112 ? 8.869 6.029 -18.276 1.00 70.31 112 ASP A O 1
ATOM 892 N N . GLY A 1 113 ? 8.159 4.019 -17.600 1.00 74.94 113 GLY A N 1
ATOM 893 C CA . GLY A 1 113 ? 7.202 4.506 -16.603 1.00 74.94 113 GLY A CA 1
ATOM 894 C C . GLY A 1 113 ? 5.815 4.859 -17.156 1.00 74.94 113 GLY A C 1
ATOM 895 O O . GLY A 1 113 ? 4.929 5.253 -16.382 1.00 74.94 113 GLY A O 1
ATOM 896 N N . GLN A 1 114 ? 5.578 4.688 -18.462 1.00 82.00 114 GLN A N 1
ATOM 897 C CA . GLN A 1 114 ? 4.262 4.916 -19.055 1.00 82.00 114 GLN A CA 1
ATOM 898 C C . GLN A 1 114 ? 3.247 3.875 -18.557 1.00 82.00 114 GLN A C 1
ATOM 900 O O . GLN A 1 114 ? 3.563 2.701 -18.364 1.00 82.00 114 GLN A O 1
ATOM 905 N N . THR A 1 115 ? 2.000 4.299 -18.340 1.00 89.81 115 THR A N 1
ATOM 906 C CA . THR A 1 115 ? 0.901 3.378 -18.027 1.00 89.81 115 THR A CA 1
ATOM 907 C C . THR A 1 115 ? 0.445 2.664 -19.300 1.00 89.81 115 THR A C 1
ATOM 909 O O . THR A 1 115 ? -0.062 3.312 -20.210 1.00 89.81 115 THR A O 1
ATOM 912 N N . ILE A 1 116 ? 0.585 1.337 -19.331 1.00 91.31 116 ILE A N 1
ATOM 913 C CA . ILE A 1 116 ? 0.132 0.474 -20.434 1.00 91.31 116 ILE A CA 1
ATOM 914 C C . ILE A 1 116 ? -1.367 0.172 -20.296 1.00 91.31 116 ILE A C 1
ATOM 916 O O . ILE A 1 116 ? -2.128 0.297 -21.249 1.00 91.31 116 ILE A O 1
ATOM 920 N N . ALA A 1 117 ? -1.795 -0.221 -19.096 1.00 93.19 117 ALA A N 1
ATOM 921 C CA . ALA A 1 117 ? -3.187 -0.511 -18.763 1.00 93.19 117 ALA A CA 1
ATOM 922 C C . ALA A 1 117 ? -3.446 -0.130 -17.304 1.00 93.19 117 ALA A C 1
ATOM 924 O O . ALA A 1 117 ? -2.529 -0.170 -16.482 1.00 93.19 117 ALA A O 1
ATOM 925 N N . SER A 1 118 ? -4.681 0.241 -16.970 1.00 96.00 118 SER A N 1
ATOM 926 C CA . SER A 1 118 ? -5.055 0.610 -15.606 1.00 96.00 118 SER A CA 1
ATOM 927 C C . SER A 1 118 ? -6.524 0.324 -15.345 1.00 96.00 118 SER A C 1
ATOM 929 O O . SER A 1 118 ? -7.356 0.472 -16.236 1.00 96.00 118 SER A O 1
ATOM 931 N N . THR A 1 119 ? -6.844 -0.021 -14.103 1.00 97.75 119 THR A N 1
ATOM 932 C CA . THR A 1 119 ? -8.222 -0.081 -13.608 1.00 97.75 119 THR A CA 1
ATOM 933 C C . THR A 1 119 ? -8.273 0.360 -12.147 1.00 97.75 119 THR A C 1
ATOM 935 O O . THR A 1 119 ? -7.230 0.508 -11.504 1.00 97.75 119 THR A O 1
ATOM 938 N N . SER A 1 120 ? -9.466 0.592 -11.613 1.00 97.38 120 SER A N 1
ATOM 939 C CA . SER A 1 120 ? -9.656 0.999 -10.225 1.00 97.38 120 SER A CA 1
ATOM 940 C C . SER A 1 120 ? -10.872 0.340 -9.590 1.00 97.38 120 SER A C 1
ATOM 942 O O . SER A 1 120 ? -11.799 -0.106 -10.268 1.00 97.38 120 SER A O 1
ATOM 944 N N . THR A 1 121 ? -10.849 0.275 -8.263 1.00 98.19 121 THR A N 1
ATOM 945 C CA . THR A 1 121 ? -11.965 -0.195 -7.448 1.00 98.19 121 THR A CA 1
ATOM 946 C C . THR A 1 121 ? -12.183 0.750 -6.274 1.00 98.19 121 THR A C 1
ATOM 948 O O . THR A 1 121 ? -11.225 1.275 -5.693 1.00 98.19 121 THR A O 1
ATOM 951 N N . LYS A 1 122 ? -13.450 0.997 -5.939 1.00 98.00 122 LYS A N 1
ATOM 952 C CA . LYS A 1 122 ? -13.839 1.696 -4.717 1.00 98.00 122 LYS A CA 1
ATOM 953 C C . LYS A 1 122 ? -14.025 0.663 -3.611 1.00 98.00 122 LYS A C 1
ATOM 955 O O . LYS A 1 122 ? -14.950 -0.144 -3.669 1.00 98.00 122 LYS A O 1
ATOM 960 N N . VAL A 1 123 ? -13.165 0.731 -2.605 1.00 97.81 123 VAL A N 1
ATOM 961 C CA . VAL A 1 123 ? -13.212 -0.109 -1.412 1.00 97.81 123 VAL A CA 1
ATOM 962 C C . VAL A 1 123 ? -13.967 0.626 -0.312 1.00 97.81 123 VAL A C 1
ATOM 964 O O . VAL A 1 123 ? -13.651 1.775 0.000 1.00 97.81 123 VAL A O 1
ATOM 967 N N . THR A 1 124 ? -14.930 -0.049 0.303 1.00 96.75 124 THR A N 1
ATOM 968 C CA . THR A 1 124 ? -15.541 0.361 1.572 1.00 96.75 124 THR A CA 1
ATOM 969 C C . THR A 1 124 ? -15.133 -0.634 2.651 1.00 96.75 124 THR A C 1
ATOM 971 O O . THR A 1 124 ? -15.200 -1.842 2.434 1.00 96.75 124 THR A O 1
ATOM 974 N N . ILE A 1 125 ? -14.685 -0.130 3.802 1.00 94.00 125 ILE A N 1
ATOM 975 C CA . ILE A 1 125 ? -14.313 -0.955 4.953 1.00 94.00 125 ILE A CA 1
ATOM 976 C C . ILE A 1 125 ? -15.336 -0.724 6.057 1.00 94.00 125 ILE A C 1
ATOM 978 O O . ILE A 1 125 ? -15.422 0.362 6.627 1.00 94.00 125 ILE A O 1
ATOM 982 N N . THR A 1 126 ? -16.116 -1.751 6.367 1.00 92.12 126 THR A N 1
ATOM 983 C CA . THR A 1 126 ? -17.057 -1.736 7.486 1.00 92.12 126 THR A CA 1
ATOM 984 C C . THR A 1 126 ? -16.414 -2.359 8.713 1.00 92.12 126 THR A C 1
ATOM 986 O O . THR A 1 126 ? -15.555 -3.232 8.616 1.00 92.12 126 THR A O 1
ATOM 989 N N . LYS A 1 127 ? -16.812 -1.909 9.903 1.00 89.69 127 LYS A N 1
ATOM 990 C CA . LYS A 1 127 ? -16.376 -2.557 11.141 1.00 89.69 127 LYS A CA 1
ATOM 991 C C . LYS A 1 127 ? -17.247 -3.764 11.431 1.00 89.69 127 LYS A C 1
ATOM 993 O O . LYS A 1 127 ? -18.454 -3.738 11.184 1.00 89.69 127 LYS A O 1
ATOM 998 N N . ARG A 1 128 ? -16.665 -4.797 12.030 1.00 89.06 128 ARG A N 1
ATOM 999 C CA . ARG A 1 128 ? -17.453 -5.899 12.575 1.00 89.06 128 ARG A CA 1
ATOM 1000 C C . ARG A 1 128 ? -18.213 -5.384 13.792 1.00 89.06 128 ARG A C 1
ATOM 1002 O O . ARG A 1 128 ? -17.620 -4.874 14.741 1.00 89.06 128 ARG A O 1
ATOM 1009 N N . THR A 1 129 ? -19.529 -5.546 13.781 1.00 91.56 129 THR A N 1
ATOM 1010 C CA . THR A 1 129 ? -20.402 -5.106 14.872 1.00 91.56 129 THR A CA 1
ATOM 1011 C C . THR A 1 129 ? -21.191 -6.260 15.480 1.00 91.56 129 THR A C 1
ATOM 1013 O O . THR A 1 129 ? -21.306 -7.345 14.905 1.00 91.56 129 THR A O 1
ATOM 1016 N N . TYR A 1 130 ? -21.708 -6.040 16.686 1.00 92.19 130 TYR A N 1
ATOM 1017 C CA . TYR A 1 130 ? -22.559 -6.977 17.407 1.00 92.19 130 TYR A CA 1
ATOM 1018 C C . TYR A 1 130 ? -23.624 -6.233 18.208 1.00 92.19 130 TYR A C 1
ATOM 1020 O O . TYR A 1 130 ? -23.327 -5.234 18.856 1.00 92.19 130 TYR A O 1
ATOM 1028 N N . THR A 1 131 ? -24.853 -6.745 18.192 1.00 93.06 131 THR A N 1
ATOM 1029 C CA . THR A 1 131 ? -25.954 -6.217 19.003 1.00 93.06 131 THR A CA 1
ATOM 1030 C C . THR A 1 131 ? -26.005 -6.934 20.346 1.00 93.06 131 THR A C 1
ATOM 1032 O O . THR A 1 131 ? -26.241 -8.145 20.389 1.00 93.06 131 THR A O 1
ATOM 1035 N N . VAL A 1 132 ? -25.817 -6.185 21.432 1.00 93.62 132 VAL A N 1
ATOM 1036 C CA . VAL A 1 132 ? -25.791 -6.696 22.809 1.00 93.62 132 VAL A CA 1
ATOM 1037 C C . VAL A 1 132 ? -27.099 -7.407 23.150 1.00 93.62 132 VAL A C 1
ATOM 1039 O O . VAL A 1 132 ? -28.190 -6.872 22.950 1.00 93.62 132 VAL A O 1
ATOM 1042 N N . GLN A 1 133 ? -26.982 -8.614 23.696 1.00 91.12 133 GLN A N 1
ATOM 1043 C CA . GLN A 1 133 ? -28.091 -9.444 24.152 1.00 91.12 133 GLN A CA 1
ATOM 1044 C C . GLN A 1 133 ? -28.183 -9.455 25.683 1.00 91.12 133 GLN A C 1
ATOM 1046 O O . GLN A 1 133 ? -27.253 -9.088 26.403 1.00 91.12 133 GLN A O 1
ATOM 1051 N N . ILE A 1 134 ? -29.330 -9.900 26.199 1.00 91.06 134 ILE A N 1
ATOM 1052 C CA . ILE A 1 134 ? -29.542 -10.057 27.641 1.00 91.06 134 ILE A CA 1
ATOM 1053 C C . ILE A 1 134 ? -28.508 -11.035 28.214 1.00 91.06 134 ILE A C 1
ATOM 1055 O O . ILE A 1 134 ? -28.374 -12.161 27.738 1.00 91.06 134 ILE A O 1
ATOM 1059 N N . GLY A 1 135 ? -27.816 -10.611 29.274 1.00 86.31 135 GLY A N 1
ATOM 1060 C CA . GLY A 1 135 ? -26.806 -11.420 29.958 1.00 86.31 135 GLY A CA 1
ATOM 1061 C C . GLY A 1 135 ? -25.415 -11.377 29.320 1.00 86.31 135 GLY A C 1
ATOM 1062 O O . GLY A 1 135 ? -24.530 -12.099 29.789 1.00 86.31 135 GLY A O 1
ATOM 1063 N N . ASP A 1 136 ? -25.207 -10.552 28.292 1.00 92.50 136 ASP A N 1
ATOM 1064 C CA . ASP A 1 136 ? -23.869 -10.259 27.792 1.00 92.50 136 ASP A CA 1
ATOM 1065 C C . ASP A 1 136 ? -23.082 -9.406 28.798 1.00 92.50 136 ASP A C 1
ATOM 1067 O O . ASP A 1 136 ? -23.611 -8.510 29.453 1.00 92.50 136 ASP A O 1
ATOM 1071 N N . ASP A 1 137 ? -21.787 -9.689 28.885 1.00 93.56 137 ASP A N 1
ATOM 1072 C CA . ASP A 1 137 ? -20.782 -8.841 29.513 1.00 93.56 137 ASP A CA 1
ATOM 1073 C C . ASP A 1 137 ? -19.529 -8.840 28.621 1.00 93.56 137 ASP A C 1
ATOM 1075 O O . ASP A 1 137 ? -19.360 -9.698 27.746 1.00 93.56 137 ASP A O 1
ATOM 1079 N N . ILE A 1 138 ? -18.642 -7.868 28.817 1.00 93.69 138 ILE A N 1
ATOM 1080 C CA . ILE A 1 138 ? -17.456 -7.683 27.970 1.00 93.69 138 ILE A CA 1
ATOM 1081 C C . ILE A 1 138 ? -16.518 -8.910 27.984 1.00 93.69 138 ILE A C 1
ATOM 1083 O O . ILE A 1 138 ? -15.903 -9.222 26.962 1.00 93.69 138 ILE A O 1
ATOM 1087 N N . GLU A 1 139 ? -16.443 -9.667 29.083 1.00 92.50 139 GLU A N 1
ATOM 1088 C CA . GLU A 1 139 ? -15.609 -10.876 29.186 1.00 92.50 139 GLU A CA 1
ATOM 1089 C C . GLU A 1 139 ? -16.213 -12.062 28.429 1.00 92.50 139 GLU A C 1
ATOM 1091 O O . GLU A 1 139 ? -15.497 -12.794 27.738 1.00 92.50 139 GLU A O 1
ATOM 1096 N N . ARG A 1 140 ? -17.536 -12.233 28.504 1.00 90.81 140 ARG A N 1
ATOM 1097 C CA . ARG A 1 140 ? -18.296 -13.221 27.731 1.00 90.81 140 ARG A CA 1
ATOM 1098 C C . ARG A 1 140 ? -18.213 -12.932 26.246 1.00 90.81 140 ARG A C 1
ATOM 1100 O O . ARG A 1 140 ? -18.005 -13.867 25.476 1.00 90.81 140 ARG A O 1
ATOM 1107 N N . LEU A 1 141 ? -18.317 -11.667 25.842 1.00 90.00 141 LEU A N 1
ATOM 1108 C CA . LEU A 1 141 ? -18.146 -11.281 24.444 1.00 90.00 141 LEU A CA 1
ATOM 1109 C C . LEU A 1 141 ? -16.712 -11.536 23.968 1.00 90.00 141 LEU A C 1
ATOM 1111 O O . LEU A 1 141 ? -16.530 -12.130 22.908 1.00 90.00 141 LEU A O 1
ATOM 1115 N N . ALA A 1 142 ? -15.693 -11.206 24.766 1.00 91.50 142 ALA A N 1
ATOM 1116 C CA . ALA A 1 142 ? -14.305 -11.525 24.430 1.00 91.50 142 ALA A CA 1
ATOM 1117 C C . ALA A 1 142 ? -14.075 -13.040 24.290 1.00 91.50 142 ALA A C 1
ATOM 1119 O O . ALA A 1 142 ? -13.500 -13.498 23.302 1.00 91.50 142 ALA A O 1
ATOM 1120 N N . ARG A 1 143 ? -14.616 -13.845 25.211 1.00 89.88 143 ARG A N 1
ATOM 1121 C CA . ARG A 1 143 ? -14.586 -15.309 25.108 1.00 89.88 143 ARG A CA 1
ATOM 1122 C C . ARG A 1 143 ? -15.324 -15.813 23.865 1.00 89.88 143 ARG A C 1
ATOM 1124 O O . ARG A 1 143 ? -14.826 -16.697 23.185 1.00 89.88 143 ARG A O 1
ATOM 1131 N N . LYS A 1 144 ? -16.488 -15.249 23.542 1.00 87.56 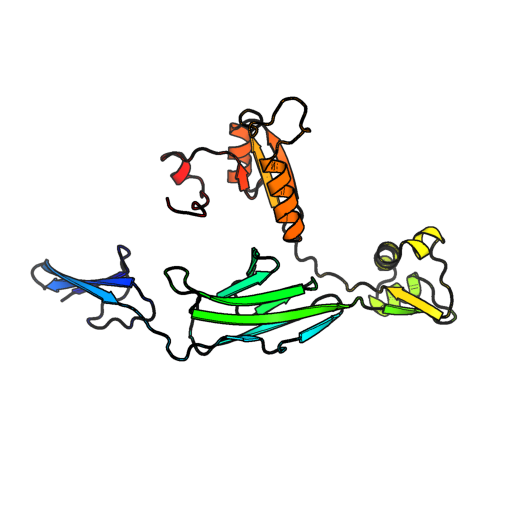144 LYS A N 1
ATOM 1132 C CA . LYS A 1 144 ? -17.301 -15.637 22.380 1.00 87.56 144 LYS A CA 1
ATOM 1133 C C . LYS A 1 144 ? -16.599 -15.345 21.053 1.00 87.56 144 LYS A C 1
ATOM 1135 O O . LYS A 1 144 ? -16.655 -16.171 20.150 1.00 87.56 144 LYS A O 1
ATOM 1140 N N . PHE A 1 145 ? -15.967 -14.179 20.924 1.00 86.44 145 PHE A N 1
ATOM 1141 C CA . PHE A 1 145 ? -15.401 -13.716 19.654 1.00 86.44 145 PHE A CA 1
ATOM 1142 C C . PHE A 1 145 ? -13.923 -14.050 19.459 1.00 86.44 145 PHE A C 1
ATOM 1144 O O . PHE A 1 145 ? -13.496 -14.198 18.315 1.00 86.44 145 PHE A O 1
ATOM 1151 N N . TYR A 1 146 ? -13.161 -14.192 20.544 1.00 87.50 146 TYR A N 1
ATOM 1152 C CA . TYR A 1 146 ? -11.714 -14.431 20.501 1.00 87.50 146 TYR A CA 1
ATOM 1153 C C . TYR A 1 146 ? -11.293 -15.746 21.149 1.00 87.50 146 TYR A C 1
ATOM 1155 O O . TYR A 1 146 ? -10.105 -16.048 21.173 1.00 87.50 146 TYR A O 1
ATOM 1163 N N . ASN A 1 147 ? -12.239 -16.508 21.710 1.00 87.94 147 ASN A N 1
ATOM 1164 C CA . ASN A 1 147 ? -11.954 -17.676 22.545 1.00 87.94 147 ASN A CA 1
ATOM 1165 C C . ASN A 1 147 ? -11.038 -17.356 23.749 1.00 87.94 147 ASN A C 1
ATOM 1167 O O . ASN A 1 147 ? -10.384 -18.240 24.295 1.00 87.94 147 ASN A O 1
ATOM 1171 N N . ASP A 1 148 ? -10.984 -16.085 24.165 1.00 86.62 148 ASP A N 1
ATOM 1172 C CA . ASP A 1 148 ? -10.093 -15.595 25.215 1.00 86.62 148 ASP A CA 1
ATOM 1173 C C . ASP A 1 148 ? -10.707 -14.373 25.916 1.00 86.62 148 ASP A C 1
ATOM 1175 O O . ASP A 1 148 ? -10.847 -13.292 25.343 1.00 86.62 148 ASP A O 1
ATOM 1179 N N . GLN A 1 149 ? -11.066 -14.541 27.189 1.00 88.94 149 GLN A N 1
ATOM 1180 C CA . GLN A 1 149 ? -11.642 -13.472 28.011 1.00 88.94 149 GLN A CA 1
ATOM 1181 C C . GLN A 1 149 ? -10.647 -12.344 28.326 1.00 88.94 149 GLN A C 1
ATOM 1183 O O . GLN A 1 149 ? -11.060 -11.216 28.589 1.00 88.94 149 GLN A O 1
ATOM 1188 N N . SER A 1 150 ? -9.335 -12.611 28.286 1.00 89.31 150 SER A N 1
ATOM 1189 C CA . SER A 1 150 ? -8.304 -11.598 28.548 1.00 89.31 150 SER A CA 1
ATOM 1190 C C . SER A 1 150 ? -8.278 -10.509 27.467 1.00 89.31 150 SER A C 1
ATOM 1192 O O . SER A 1 150 ? -7.858 -9.379 27.719 1.00 89.31 150 SER A O 1
ATOM 1194 N N . LYS A 1 151 ? -8.832 -10.801 26.283 1.00 90.88 151 LYS A N 1
ATOM 1195 C CA . LYS A 1 151 ? -8.963 -9.874 25.150 1.00 90.88 151 LYS A CA 1
ATOM 1196 C C . LYS A 1 151 ? -10.068 -8.829 25.327 1.00 90.88 151 LYS A C 1
ATOM 1198 O O . LYS A 1 151 ? -10.301 -8.028 24.424 1.00 90.88 151 LYS A O 1
ATOM 1203 N N . LYS A 1 152 ? -10.714 -8.769 26.496 1.00 92.75 152 LYS A N 1
ATOM 1204 C CA . LYS A 1 152 ? -11.739 -7.770 26.833 1.00 92.75 152 LYS A CA 1
ATOM 1205 C C . LYS A 1 152 ? -11.291 -6.323 26.588 1.00 92.75 152 LYS A C 1
ATOM 1207 O O . LYS A 1 152 ? -12.071 -5.507 26.104 1.00 92.75 152 LYS A O 1
ATOM 1212 N N . SER A 1 153 ? -10.011 -6.026 26.828 1.00 91.75 153 SER A N 1
ATOM 1213 C CA . SER A 1 153 ? -9.423 -4.702 26.594 1.00 91.75 153 SER A CA 1
ATOM 1214 C C . SER A 1 153 ? -9.471 -4.271 25.125 1.00 91.75 153 SER A C 1
ATOM 1216 O O . SER A 1 153 ? -9.548 -3.076 24.856 1.00 91.75 153 SER A O 1
ATOM 1218 N N . LEU A 1 154 ? -9.471 -5.212 24.171 1.00 91.12 154 LEU A N 1
ATOM 1219 C CA . LEU A 1 154 ? -9.615 -4.897 22.745 1.00 91.12 154 LEU A CA 1
ATOM 1220 C C . LEU A 1 154 ? -11.016 -4.365 22.436 1.00 91.12 154 LEU A C 1
ATOM 1222 O O . LEU A 1 154 ? -11.151 -3.362 21.739 1.00 91.12 154 LEU A O 1
ATOM 1226 N N . ILE A 1 155 ? -12.049 -4.996 23.006 1.00 91.25 155 ILE A N 1
ATOM 1227 C CA . ILE A 1 155 ? -13.440 -4.548 22.848 1.00 91.25 155 ILE A CA 1
ATOM 1228 C C . ILE A 1 155 ? -13.611 -3.164 23.480 1.00 91.25 155 ILE A C 1
ATOM 1230 O O . ILE A 1 155 ? -14.156 -2.271 22.841 1.00 91.25 155 ILE A O 1
ATOM 1234 N N . LEU A 1 156 ? -13.091 -2.948 24.692 1.00 93.12 156 LEU A N 1
ATOM 1235 C CA . LEU A 1 156 ? -13.184 -1.646 25.366 1.00 93.12 156 LEU A CA 1
ATOM 1236 C C . LEU A 1 156 ? -12.457 -0.536 24.594 1.00 93.12 156 LEU A C 1
ATOM 1238 O O . LEU A 1 156 ? -13.003 0.549 24.427 1.00 93.12 156 LEU A O 1
ATOM 1242 N N . LYS A 1 157 ? -11.261 -0.809 24.057 1.00 92.00 157 LYS A N 1
ATOM 1243 C CA . LYS A 1 157 ? -10.508 0.162 23.247 1.00 92.00 157 LYS A CA 1
ATOM 1244 C C . LYS A 1 157 ? -11.257 0.558 21.968 1.00 92.00 157 LYS A C 1
ATOM 1246 O O . LYS A 1 157 ? -11.172 1.708 21.547 1.00 92.00 157 LYS A O 1
ATOM 1251 N N . ALA A 1 158 ? -11.987 -0.376 21.358 1.00 90.75 158 ALA A N 1
ATOM 1252 C CA . ALA A 1 158 ? -12.797 -0.114 20.170 1.00 90.75 158 ALA A CA 1
ATOM 1253 C C . ALA A 1 158 ? -14.123 0.609 20.474 1.00 90.75 158 ALA A C 1
ATOM 1255 O O . ALA A 1 158 ? -14.720 1.172 19.557 1.00 90.75 158 ALA A O 1
ATOM 1256 N N . ASN A 1 159 ? -14.566 0.621 21.737 1.00 94.00 159 ASN A N 1
ATOM 1257 C CA . ASN A 1 159 ? -15.826 1.220 22.180 1.00 94.00 159 ASN A CA 1
ATOM 1258 C C . ASN A 1 159 ? -15.600 2.144 23.398 1.00 94.00 159 ASN A C 1
ATOM 1260 O O . ASN A 1 159 ? -15.922 1.759 24.527 1.00 94.00 159 ASN A O 1
ATOM 1264 N N . PRO A 1 160 ? -15.062 3.364 23.196 1.00 92.31 160 PRO A N 1
ATOM 1265 C CA . PRO A 1 160 ? -14.688 4.262 24.294 1.00 92.31 160 PRO A CA 1
ATOM 1266 C C . PRO A 1 160 ? -15.830 4.586 25.267 1.00 92.31 160 PRO A C 1
ATOM 1268 O O . PRO A 1 160 ? -15.612 4.595 26.474 1.00 92.31 160 PRO A O 1
ATOM 1271 N N . SER A 1 161 ? -17.060 4.749 24.770 1.00 91.25 161 SER A N 1
ATOM 1272 C CA . SER A 1 161 ? -18.246 5.010 25.601 1.00 91.25 161 SER A CA 1
ATOM 1273 C C . SER A 1 161 ? -18.533 3.893 26.612 1.00 91.25 161 SER A C 1
ATOM 1275 O O . SER A 1 161 ? -18.962 4.153 27.733 1.00 91.25 161 SER A O 1
ATOM 1277 N N . ILE A 1 162 ? -18.261 2.641 26.242 1.00 90.19 162 ILE A N 1
ATOM 1278 C CA . ILE A 1 162 ? -18.438 1.480 27.120 1.00 90.19 162 ILE A CA 1
ATOM 1279 C C . ILE A 1 162 ? -17.310 1.424 28.154 1.00 90.19 162 ILE A C 1
ATOM 1281 O O . ILE A 1 162 ? -17.537 1.062 29.308 1.00 90.19 162 ILE A O 1
ATOM 1285 N N . ALA A 1 163 ? -16.092 1.806 27.758 1.00 85.94 163 ALA A N 1
ATOM 1286 C CA . ALA A 1 163 ? -14.949 1.887 28.662 1.00 85.94 163 ALA A CA 1
ATOM 1287 C C . ALA A 1 163 ? -15.157 2.951 29.753 1.00 85.94 163 ALA A C 1
ATOM 1289 O O . ALA A 1 163 ? -14.867 2.688 30.918 1.00 85.94 163 ALA A O 1
ATOM 1290 N N . GLU A 1 164 ? -15.716 4.108 29.392 1.00 88.12 164 GLU A N 1
ATOM 1291 C CA . GLU A 1 164 ? -16.089 5.173 30.332 1.00 88.12 164 GLU A CA 1
ATOM 1292 C C . GLU A 1 164 ? -17.183 4.728 31.316 1.00 88.12 164 GLU A C 1
ATOM 1294 O O . GLU A 1 164 ? -17.161 5.112 32.484 1.00 88.12 164 GLU A O 1
ATOM 1299 N N . ASN A 1 165 ? -18.094 3.851 30.886 1.00 87.50 165 ASN A N 1
ATOM 1300 C CA . ASN A 1 165 ? -19.145 3.273 31.725 1.00 87.50 165 ASN A CA 1
ATOM 1301 C C . ASN A 1 165 ? -18.695 2.013 32.499 1.00 87.50 165 ASN A C 1
ATOM 1303 O O . ASN A 1 165 ? -19.499 1.118 32.766 1.00 87.50 165 ASN A O 1
ATOM 1307 N N . ASN A 1 166 ? -17.403 1.881 32.822 1.00 85.25 166 ASN A N 1
ATOM 1308 C CA . ASN A 1 166 ? -16.840 0.720 33.530 1.00 85.25 166 ASN A CA 1
ATOM 1309 C C . ASN A 1 166 ? -17.186 -0.647 32.893 1.00 85.25 166 ASN A C 1
ATOM 1311 O O . ASN A 1 166 ? -17.297 -1.656 33.590 1.00 85.25 166 ASN A O 1
ATOM 1315 N N . GLY A 1 167 ? -17.359 -0.704 31.569 1.00 83.44 167 GLY A N 1
ATOM 1316 C CA . GLY A 1 167 ? -17.721 -1.931 30.856 1.00 83.44 167 GLY A CA 1
ATOM 1317 C C . GLY A 1 167 ? -19.214 -2.274 30.875 1.00 83.44 167 GLY A C 1
ATOM 1318 O O . GLY A 1 167 ? -19.572 -3.388 30.493 1.00 83.44 167 GLY A O 1
ATOM 1319 N N . GLY A 1 168 ? -20.077 -1.358 31.325 1.00 89.50 168 GLY A N 1
ATOM 1320 C CA . GLY A 1 168 ? -21.526 -1.541 31.329 1.00 89.50 168 GLY A CA 1
ATOM 1321 C C . GLY A 1 168 ? -22.105 -1.578 29.915 1.00 89.50 168 GLY A C 1
ATOM 1322 O O . GLY A 1 168 ? -21.920 -0.631 29.151 1.00 89.50 168 GLY A O 1
ATOM 1323 N N . LEU A 1 169 ? -22.821 -2.661 29.597 1.00 92.12 169 LEU A N 1
ATOM 1324 C CA . LEU A 1 169 ? -23.492 -2.878 28.315 1.00 92.12 169 LEU A CA 1
ATOM 1325 C C . LEU A 1 169 ? -25.003 -2.630 28.418 1.00 92.12 169 LEU A C 1
ATOM 1327 O O . LEU A 1 169 ? -25.642 -3.027 29.396 1.00 92.12 169 LEU A O 1
ATOM 1331 N N . THR A 1 170 ? -25.581 -2.039 27.377 1.00 93.19 170 THR A N 1
ATOM 1332 C CA . THR A 1 170 ? -27.023 -1.817 27.220 1.00 93.19 170 THR A CA 1
ATOM 1333 C C . THR A 1 170 ? -27.598 -2.800 26.208 1.00 93.19 170 THR A C 1
ATOM 1335 O O . THR A 1 170 ? -27.180 -2.848 25.055 1.00 93.19 170 THR A O 1
ATOM 1338 N N . VAL A 1 171 ? -28.602 -3.580 26.611 1.00 94.31 171 VAL A N 1
ATOM 1339 C CA . VAL A 1 171 ? -29.263 -4.546 25.719 1.00 94.31 171 VAL A CA 1
ATOM 1340 C C . VAL A 1 171 ? -29.839 -3.836 24.489 1.00 94.31 171 VAL A C 1
ATOM 1342 O O . VAL A 1 171 ? -30.551 -2.842 24.615 1.00 94.31 171 VAL A O 1
ATOM 1345 N N . GLY A 1 172 ? -29.549 -4.372 23.303 1.00 91.25 172 GLY A N 1
ATOM 1346 C CA . GLY A 1 172 ? -29.969 -3.814 22.017 1.00 91.25 172 GLY A CA 1
ATOM 1347 C C . GLY A 1 172 ? -29.009 -2.781 21.422 1.00 91.25 172 GLY A C 1
ATOM 1348 O O . GLY A 1 172 ? -29.170 -2.426 20.254 1.00 91.25 172 GLY A O 1
ATOM 1349 N N . GLU A 1 173 ? -27.995 -2.319 22.159 1.00 93.94 173 GLU A N 1
ATOM 1350 C CA . GLU A 1 173 ? -26.980 -1.432 21.588 1.00 93.94 173 GLU A CA 1
ATOM 1351 C C . GLU A 1 173 ? -26.067 -2.195 20.616 1.00 93.94 173 GLU A C 1
ATOM 1353 O O . GLU A 1 173 ? -25.816 -3.392 20.776 1.00 93.94 173 GLU A O 1
ATOM 1358 N N . THR A 1 174 ? -25.567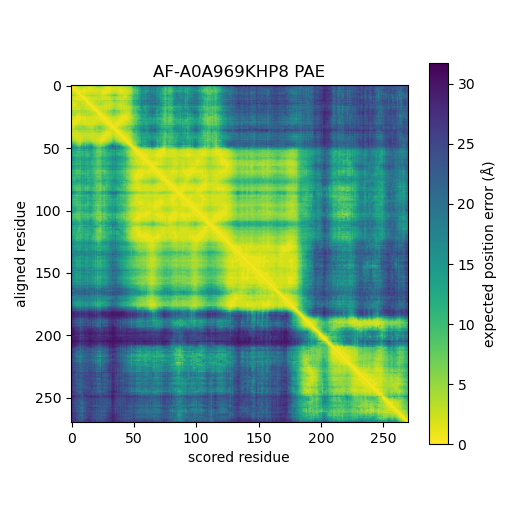 -1.505 19.591 1.00 94.44 174 THR A N 1
ATOM 1359 C CA . THR A 1 174 ? -24.609 -2.076 18.636 1.00 94.44 174 THR A CA 1
ATOM 1360 C C . THR A 1 174 ? -23.200 -1.637 19.002 1.00 94.44 174 THR A C 1
ATOM 1362 O O . THR A 1 174 ? -22.926 -0.442 19.072 1.00 94.44 174 THR A O 1
ATOM 1365 N N . ILE A 1 175 ? -22.308 -2.605 19.199 1.00 93.69 175 ILE A N 1
ATOM 1366 C CA . ILE A 1 175 ? -20.914 -2.382 19.592 1.00 93.69 175 ILE A CA 1
ATOM 1367 C C . ILE A 1 175 ? -19.961 -2.903 18.519 1.00 93.69 175 ILE A C 1
ATOM 1369 O O . ILE A 1 175 ? -20.299 -3.815 17.764 1.00 93.69 175 ILE A O 1
ATOM 1373 N N . ILE A 1 176 ? -18.754 -2.350 18.464 1.00 93.31 176 ILE A N 1
ATOM 1374 C CA . ILE A 1 176 ? -17.681 -2.792 17.570 1.00 93.31 176 ILE A CA 1
ATOM 1375 C C . ILE A 1 176 ? -16.965 -3.997 18.190 1.00 93.31 176 ILE A C 1
ATOM 1377 O O . ILE A 1 176 ? -16.540 -3.956 19.345 1.00 93.31 176 ILE A O 1
ATOM 1381 N N . ILE A 1 177 ? -16.783 -5.058 17.408 1.00 91.69 177 ILE A N 1
ATOM 1382 C CA . ILE A 1 177 ? -16.009 -6.248 17.768 1.00 91.69 177 ILE A CA 1
ATOM 1383 C C . ILE A 1 177 ? -14.786 -6.311 16.844 1.00 91.69 177 ILE A C 1
ATOM 1385 O O . ILE A 1 177 ? -14.895 -6.876 15.756 1.00 91.69 177 ILE A O 1
ATOM 1389 N N . PRO A 1 178 ? -13.633 -5.740 17.234 1.00 88.44 178 PRO A N 1
ATOM 1390 C CA . PRO A 1 178 ? -12.455 -5.714 16.369 1.00 88.44 178 PRO A CA 1
ATOM 1391 C C . PRO A 1 178 ? -11.983 -7.130 16.014 1.00 88.44 178 PRO A C 1
ATOM 1393 O O . PRO A 1 178 ? -12.112 -8.058 16.804 1.00 88.44 178 PRO A O 1
ATOM 1396 N N . VAL A 1 179 ? -11.410 -7.325 14.830 1.00 82.62 179 VAL A N 1
ATOM 1397 C CA . VAL A 1 179 ? -10.751 -8.598 14.494 1.00 82.62 179 VAL A CA 1
ATOM 1398 C C . VAL A 1 179 ? -9.390 -8.648 15.193 1.00 82.62 179 VAL A C 1
ATOM 1400 O O . VAL A 1 179 ? -8.754 -7.616 15.401 1.00 82.62 179 VAL A O 1
ATOM 1403 N N . LEU A 1 180 ? -8.943 -9.844 15.591 1.00 79.81 180 LEU A N 1
ATOM 1404 C CA . LEU A 1 180 ? -7.571 -10.017 16.061 1.00 79.81 180 LEU A CA 1
ATOM 1405 C C . LEU A 1 180 ? -6.644 -9.702 14.889 1.00 79.81 180 LEU A C 1
ATOM 1407 O O . LEU A 1 180 ? -6.593 -10.459 13.919 1.00 79.81 180 LEU A O 1
ATOM 1411 N N . GLU A 1 181 ? -5.937 -8.580 14.961 1.00 68.50 181 GLU A N 1
ATOM 1412 C CA . GLU A 1 181 ? -4.813 -8.368 14.066 1.00 68.50 181 GLU A CA 1
ATOM 1413 C C . GLU A 1 181 ? -3.827 -9.509 14.326 1.00 68.50 181 GLU A C 1
ATOM 1415 O O . GLU A 1 181 ? -3.381 -9.715 15.458 1.00 68.50 181 GLU A O 1
ATOM 1420 N N . ASN A 1 182 ? -3.496 -10.275 13.285 1.00 54.78 182 ASN A N 1
ATOM 1421 C CA . ASN A 1 182 ? -2.208 -10.952 13.299 1.00 54.78 182 ASN A CA 1
ATOM 1422 C C . ASN A 1 182 ? -1.181 -9.842 13.525 1.00 54.78 182 ASN A C 1
ATOM 1424 O O . ASN A 1 182 ? -1.317 -8.788 12.901 1.00 54.78 182 ASN A O 1
ATOM 1428 N N . GLU A 1 183 ? -0.203 -10.047 14.407 1.00 42.72 183 GLU A N 1
ATOM 1429 C CA . GLU A 1 183 ? 0.947 -9.153 14.555 1.00 42.72 183 GLU A CA 1
ATOM 1430 C C . GLU A 1 183 ? 1.747 -9.148 13.239 1.00 42.72 183 GLU A C 1
ATOM 1432 O O . GLU A 1 183 ? 2.836 -9.695 13.128 1.00 42.72 183 GLU A O 1
ATOM 1437 N N . THR A 1 184 ? 1.187 -8.578 12.176 1.00 42.62 184 THR A N 1
ATOM 1438 C CA . THR A 1 184 ? 1.974 -8.015 11.101 1.00 42.62 184 THR A CA 1
ATOM 1439 C C . THR A 1 184 ? 2.562 -6.778 11.728 1.00 42.62 184 THR A C 1
ATOM 1441 O O . THR A 1 184 ? 1.813 -5.840 12.008 1.00 42.62 184 THR A O 1
ATOM 1444 N N . GLU A 1 185 ? 3.860 -6.829 12.021 1.00 42.50 185 GLU A N 1
ATOM 1445 C CA . GLU A 1 185 ? 4.649 -5.674 12.420 1.00 42.50 185 GLU A CA 1
ATOM 1446 C C . GLU A 1 185 ? 4.153 -4.468 11.622 1.00 42.50 185 GLU A C 1
ATOM 1448 O O . GLU A 1 185 ? 4.344 -4.398 10.403 1.00 42.50 185 GLU A O 1
ATOM 1453 N N . THR A 1 186 ? 3.449 -3.540 12.277 1.00 44.75 186 THR A N 1
ATOM 1454 C CA . THR A 1 186 ? 3.274 -2.216 11.699 1.00 44.75 186 THR A CA 1
ATOM 1455 C C . THR A 1 186 ? 4.694 -1.724 11.519 1.00 44.75 186 THR A C 1
ATOM 1457 O O . THR A 1 186 ? 5.416 -1.505 12.492 1.00 44.75 186 THR A O 1
ATOM 1460 N N . THR A 1 187 ? 5.162 -1.708 10.273 1.00 54.19 187 THR A N 1
ATOM 1461 C CA . THR A 1 187 ? 6.557 -1.427 9.962 1.00 54.19 187 THR A CA 1
ATOM 1462 C C . THR A 1 187 ? 6.748 0.053 10.236 1.00 54.19 187 THR A C 1
ATOM 1464 O O . THR A 1 187 ? 6.506 0.906 9.386 1.00 54.19 187 THR A O 1
ATOM 1467 N N . LYS A 1 188 ? 7.060 0.375 11.491 1.00 66.06 188 LYS A N 1
ATOM 1468 C CA . LYS A 1 188 ? 7.226 1.744 11.943 1.00 66.06 188 LYS A CA 1
ATOM 1469 C C . LYS A 1 188 ? 8.443 2.301 11.236 1.00 66.06 188 LYS A C 1
ATOM 1471 O O . LYS A 1 188 ? 9.561 1.835 11.462 1.00 66.06 188 LYS A O 1
ATOM 1476 N N . ILE A 1 189 ? 8.233 3.294 10.380 1.00 72.12 189 ILE A N 1
ATOM 1477 C CA . ILE A 1 189 ? 9.348 3.943 9.707 1.00 72.12 189 ILE A CA 1
ATOM 1478 C C . ILE A 1 189 ? 10.026 4.865 10.709 1.00 72.12 189 ILE A C 1
ATOM 1480 O O . ILE A 1 189 ? 9.449 5.845 11.191 1.00 72.12 189 ILE A O 1
ATOM 1484 N N . LYS A 1 190 ? 11.281 4.540 11.013 1.00 74.44 190 LYS A N 1
ATOM 1485 C CA . LYS A 1 190 ? 12.152 5.381 11.826 1.00 74.44 190 LYS A CA 1
ATOM 1486 C C . LYS A 1 190 ? 13.003 6.240 10.904 1.00 74.44 190 LYS A C 1
ATOM 1488 O O . LYS A 1 190 ? 13.793 5.710 10.122 1.00 74.44 190 LYS A O 1
ATOM 1493 N N . ILE A 1 191 ? 12.833 7.553 10.998 1.00 73.62 191 ILE A N 1
ATOM 1494 C CA . ILE A 1 191 ? 13.545 8.534 10.180 1.00 73.62 191 ILE A CA 1
ATOM 1495 C C . ILE A 1 191 ? 14.612 9.206 11.045 1.00 73.62 191 ILE A C 1
ATOM 1497 O O . ILE A 1 191 ? 14.291 9.861 12.036 1.00 73.62 191 ILE A O 1
ATOM 1501 N N . GLY A 1 192 ? 15.881 9.059 10.665 1.00 69.06 192 GLY A N 1
ATOM 1502 C CA . GLY A 1 192 ? 16.984 9.790 11.288 1.00 69.06 192 GLY A CA 1
ATOM 1503 C C . GLY A 1 192 ? 17.145 11.180 10.671 1.00 69.06 192 GLY A C 1
ATOM 1504 O O . GLY A 1 192 ? 17.348 11.293 9.462 1.00 69.06 192 GLY A O 1
ATOM 1505 N N . ALA A 1 193 ? 17.086 12.235 11.482 1.00 72.62 193 ALA A N 1
ATOM 1506 C CA . ALA A 1 193 ? 17.274 13.617 11.050 1.00 72.62 193 ALA A CA 1
ATOM 1507 C C . ALA A 1 193 ? 18.565 14.218 11.627 1.00 72.62 193 ALA A C 1
ATOM 1509 O O . ALA A 1 193 ? 18.880 14.047 12.807 1.00 72.62 193 ALA A O 1
ATOM 1510 N N . ILE A 1 194 ? 19.330 14.932 10.797 1.00 66.06 194 ILE A N 1
ATOM 1511 C CA . ILE A 1 194 ? 20.585 15.569 11.228 1.00 66.06 194 ILE A CA 1
ATOM 1512 C C . ILE A 1 194 ? 20.276 16.922 11.870 1.00 66.06 194 ILE A C 1
ATOM 1514 O O . ILE A 1 194 ? 19.707 17.800 11.224 1.00 66.06 194 ILE A O 1
ATOM 1518 N N . ILE A 1 195 ? 20.686 17.104 13.128 1.00 64.06 195 ILE A N 1
ATOM 1519 C CA . ILE A 1 195 ? 20.389 18.323 13.902 1.00 64.06 195 ILE A CA 1
ATOM 1520 C C . ILE A 1 195 ? 21.023 19.596 13.311 1.00 64.06 195 ILE A C 1
ATOM 1522 O O . ILE A 1 195 ? 20.450 20.674 13.417 1.00 64.06 195 ILE A O 1
ATOM 1526 N N . ASP A 1 196 ? 22.161 19.466 12.624 1.00 62.56 196 ASP A N 1
ATOM 1527 C CA . ASP A 1 196 ? 22.918 20.597 12.064 1.00 62.56 196 ASP A CA 1
ATOM 1528 C C . ASP A 1 196 ? 22.486 20.982 10.632 1.00 62.56 196 ASP A C 1
ATOM 1530 O O . ASP A 1 196 ? 22.972 21.965 10.077 1.00 62.56 196 ASP A O 1
ATOM 1534 N N . LEU A 1 197 ? 21.581 20.208 10.017 1.00 60.00 197 LEU A N 1
ATOM 1535 C CA . LEU A 1 197 ? 21.076 20.404 8.648 1.00 60.00 197 LEU A CA 1
ATOM 1536 C C . LEU A 1 197 ? 19.541 20.456 8.619 1.00 60.00 197 LEU A C 1
ATOM 1538 O O . LEU A 1 197 ? 18.905 19.929 7.702 1.00 60.00 197 LEU A O 1
ATOM 1542 N N . MET A 1 198 ? 18.926 21.070 9.633 1.00 55.78 198 MET A N 1
ATOM 1543 C CA . MET A 1 198 ? 17.477 21.273 9.638 1.00 55.78 198 MET A CA 1
ATOM 1544 C C . MET A 1 198 ? 17.062 22.058 8.378 1.00 55.78 198 MET A C 1
ATOM 1546 O O . MET A 1 198 ? 17.735 23.030 8.020 1.00 55.78 198 MET A O 1
ATOM 1550 N N . PRO A 1 199 ? 15.975 21.668 7.685 1.00 52.72 199 PRO A N 1
ATOM 1551 C CA . PRO A 1 199 ? 15.467 22.434 6.551 1.00 52.72 199 PRO A CA 1
ATOM 1552 C C . PRO A 1 199 ? 15.214 23.880 6.994 1.00 52.72 199 PRO A C 1
ATOM 1554 O O . PRO A 1 199 ? 14.565 24.113 8.019 1.00 52.72 199 PRO A O 1
ATOM 1557 N N . LEU A 1 200 ? 15.748 24.845 6.236 1.00 48.25 200 LEU A N 1
ATOM 1558 C CA . LEU A 1 200 ? 15.586 26.273 6.513 1.00 48.25 200 LEU A CA 1
ATOM 1559 C C . LEU A 1 200 ? 14.102 26.579 6.746 1.00 48.25 200 LEU A C 1
ATOM 1561 O O . LEU A 1 200 ? 13.275 26.439 5.848 1.00 48.25 200 LEU A O 1
ATOM 1565 N N . SER A 1 201 ? 13.779 26.980 7.970 1.00 44.22 201 SER A N 1
ATOM 1566 C CA . SER A 1 201 ? 12.448 27.417 8.379 1.00 44.22 201 SER A CA 1
ATOM 1567 C C . SER A 1 201 ? 12.587 28.853 8.867 1.00 44.22 201 SER A C 1
ATOM 1569 O O . SER A 1 201 ? 13.568 29.181 9.538 1.00 44.22 201 SER A O 1
ATOM 1571 N N . ALA A 1 202 ? 11.650 29.731 8.507 1.00 38.59 202 ALA A N 1
ATOM 1572 C CA . ALA A 1 202 ? 11.674 31.100 9.010 1.00 38.59 202 ALA A CA 1
ATOM 1573 C C . ALA A 1 202 ? 11.623 31.094 10.555 1.00 38.59 202 ALA A C 1
ATOM 1575 O O . ALA A 1 202 ? 10.941 30.237 11.132 1.00 38.59 202 ALA A O 1
ATOM 1576 N N . PRO A 1 203 ? 12.312 32.028 11.240 1.00 41.22 203 PRO A N 1
ATOM 1577 C CA . PRO A 1 203 ? 12.235 32.136 12.694 1.00 41.22 203 PRO A CA 1
ATOM 1578 C C . PRO A 1 203 ? 10.774 32.192 13.167 1.00 41.22 203 PRO A C 1
ATOM 1580 O O . PRO A 1 203 ? 9.999 33.012 12.681 1.00 41.22 203 PRO A O 1
ATOM 1583 N N . GLY A 1 204 ? 10.396 31.320 14.107 1.00 46.09 204 GLY A N 1
ATOM 1584 C CA . GLY A 1 204 ? 9.044 31.276 14.684 1.00 46.09 204 GLY A CA 1
ATOM 1585 C C . GLY A 1 204 ? 8.060 30.294 14.033 1.00 46.09 204 GLY A C 1
ATOM 1586 O O . GLY A 1 204 ? 6.951 30.151 14.539 1.00 46.09 204 GLY A O 1
ATOM 1587 N N . ILE A 1 205 ? 8.445 29.576 12.973 1.00 44.19 205 ILE A N 1
ATOM 1588 C CA . ILE A 1 205 ? 7.643 28.472 12.423 1.00 44.19 205 ILE A CA 1
ATOM 1589 C C . ILE A 1 205 ? 8.149 27.167 13.053 1.00 44.19 205 ILE A C 1
ATOM 1591 O O . ILE A 1 205 ? 9.212 26.685 12.688 1.00 44.19 205 ILE A O 1
ATOM 1595 N N . TYR A 1 206 ? 7.409 26.731 14.078 1.00 44.09 206 TYR A N 1
ATOM 1596 C CA . TYR A 1 206 ? 7.427 25.504 14.894 1.00 44.09 206 TYR A CA 1
ATOM 1597 C C . TYR A 1 206 ? 8.609 24.508 14.804 1.00 44.09 206 TYR A C 1
ATOM 1599 O O . TYR A 1 206 ? 9.155 24.172 13.760 1.00 44.09 206 TYR A O 1
ATOM 1607 N N . GLN A 1 207 ? 8.967 23.987 15.982 1.00 46.97 207 GLN A N 1
ATOM 1608 C CA . GLN A 1 207 ? 9.909 22.886 16.200 1.00 46.97 207 GLN A CA 1
ATOM 1609 C C . GLN A 1 207 ? 9.637 21.727 15.221 1.00 46.97 207 GLN A C 1
ATOM 1611 O O . GLN A 1 207 ? 8.512 21.242 15.182 1.00 46.97 207 GLN A O 1
ATOM 1616 N N . ASN A 1 208 ? 10.678 21.263 14.510 1.00 52.03 208 ASN A N 1
ATOM 1617 C CA . ASN A 1 208 ? 10.666 20.190 13.490 1.00 52.03 208 ASN A CA 1
ATOM 1618 C C . ASN A 1 208 ? 10.333 20.619 12.045 1.00 52.03 208 ASN A C 1
ATOM 1620 O O . ASN A 1 208 ? 9.585 19.912 11.389 1.00 52.03 208 ASN A O 1
ATOM 1624 N N . GLY A 1 209 ? 10.930 21.713 11.551 1.00 60.97 209 GLY A N 1
ATOM 1625 C CA . GLY A 1 209 ? 10.841 22.325 10.205 1.00 60.97 209 GLY A CA 1
ATOM 1626 C C . GLY A 1 209 ? 10.144 21.615 9.019 1.00 60.97 209 GLY A C 1
ATOM 1627 O O . GLY A 1 209 ? 10.063 20.402 8.903 1.00 60.97 209 GLY A O 1
ATOM 1628 N N . ILE A 1 210 ? 9.718 22.400 8.025 1.00 63.59 210 ILE A N 1
ATOM 1629 C CA . ILE A 1 210 ? 8.731 22.014 6.990 1.00 63.59 210 ILE A CA 1
ATOM 1630 C C . ILE A 1 210 ? 8.912 20.629 6.327 1.00 63.59 210 ILE A C 1
ATOM 1632 O O . ILE A 1 210 ? 7.929 19.956 6.042 1.00 63.59 210 ILE A O 1
ATOM 1636 N N . VAL A 1 211 ? 10.145 20.170 6.086 1.00 65.25 211 VAL A N 1
ATOM 1637 C CA . VAL A 1 211 ? 10.409 18.870 5.436 1.00 65.25 211 VAL A CA 1
ATOM 1638 C C . VAL A 1 211 ? 10.095 17.697 6.363 1.00 65.25 211 VAL A C 1
ATOM 1640 O O . VAL A 1 211 ? 9.577 16.679 5.903 1.00 65.25 211 VAL A O 1
ATOM 1643 N N . THR A 1 212 ? 10.376 17.819 7.661 1.00 66.31 212 THR A N 1
ATOM 1644 C CA . THR A 1 212 ? 10.043 16.775 8.634 1.00 66.31 212 THR A CA 1
ATOM 1645 C C . THR A 1 212 ? 8.537 16.709 8.865 1.00 66.31 212 THR A C 1
ATOM 1647 O O . THR A 1 212 ? 7.994 15.607 8.851 1.00 66.31 212 THR A O 1
ATOM 1650 N N . ASP A 1 213 ? 7.841 17.846 8.919 1.00 70.25 213 ASP A N 1
ATOM 1651 C CA . ASP A 1 213 ? 6.372 17.876 8.991 1.00 70.25 213 ASP A CA 1
ATOM 1652 C C . ASP A 1 213 ? 5.712 17.301 7.729 1.00 70.25 213 ASP A C 1
ATOM 1654 O O . ASP A 1 213 ? 4.796 16.485 7.831 1.00 70.25 213 ASP A O 1
ATOM 1658 N N . ILE A 1 214 ? 6.212 17.651 6.534 1.00 73.00 214 ILE A N 1
ATOM 1659 C CA . ILE A 1 214 ? 5.776 17.035 5.270 1.00 73.00 214 ILE A CA 1
ATOM 1660 C C . ILE A 1 214 ? 6.004 15.524 5.314 1.00 73.00 214 ILE A C 1
ATOM 1662 O O . ILE A 1 214 ? 5.119 14.774 4.920 1.00 73.00 214 ILE A O 1
ATOM 1666 N N . SER A 1 215 ? 7.156 15.065 5.809 1.00 75.19 215 SER A N 1
ATOM 1667 C CA . SER A 1 215 ? 7.458 13.633 5.896 1.00 75.19 215 SER A CA 1
ATOM 1668 C C . SER A 1 215 ? 6.468 12.917 6.814 1.00 75.19 215 SER A C 1
ATOM 1670 O O . SER A 1 215 ? 5.855 11.939 6.393 1.00 75.19 215 SER A O 1
ATOM 1672 N N . VAL A 1 216 ? 6.249 13.428 8.033 1.00 73.69 216 VAL A N 1
ATOM 1673 C CA . VAL A 1 216 ? 5.263 12.864 8.970 1.00 73.69 216 VAL A CA 1
ATOM 1674 C C . VAL A 1 216 ? 3.871 12.853 8.347 1.00 73.69 216 VAL A C 1
ATOM 1676 O O . VAL A 1 216 ? 3.193 11.830 8.398 1.00 73.69 216 VAL A O 1
ATOM 1679 N N . GLN A 1 217 ? 3.444 13.960 7.735 1.00 79.00 217 GLN A N 1
ATOM 1680 C CA . GLN A 1 217 ? 2.114 14.050 7.143 1.00 79.00 217 GLN A CA 1
ATOM 1681 C C . GLN A 1 217 ? 1.956 13.090 5.961 1.00 79.00 217 GLN A C 1
ATOM 1683 O O . GLN A 1 217 ? 0.958 12.385 5.897 1.00 79.00 217 GLN A O 1
ATOM 1688 N N . VAL A 1 218 ? 2.936 13.001 5.058 1.00 79.56 218 VAL A N 1
ATOM 1689 C CA . VAL A 1 218 ? 2.903 12.081 3.910 1.00 79.56 218 VAL A CA 1
ATOM 1690 C C . VAL A 1 218 ? 2.792 10.634 4.375 1.00 79.56 218 VAL A C 1
ATOM 1692 O O . VAL A 1 218 ? 1.920 9.907 3.909 1.00 79.56 218 VAL A O 1
ATOM 1695 N N . PHE A 1 219 ? 3.622 10.209 5.327 1.00 79.19 219 PHE A N 1
ATOM 1696 C CA . PHE A 1 219 ? 3.546 8.838 5.824 1.00 79.19 219 PHE A CA 1
ATOM 1697 C C . PHE A 1 219 ? 2.267 8.569 6.622 1.00 79.19 219 PHE A C 1
ATOM 1699 O O . PHE A 1 219 ? 1.721 7.469 6.545 1.00 79.19 219 PHE A O 1
ATOM 1706 N N . LYS A 1 220 ? 1.732 9.577 7.317 1.00 77.94 220 LYS A N 1
ATOM 1707 C CA . LYS A 1 220 ? 0.412 9.495 7.945 1.00 77.94 220 LYS A CA 1
ATOM 1708 C C . LYS A 1 220 ? -0.699 9.301 6.909 1.00 77.94 220 LYS A C 1
ATOM 1710 O O . LYS A 1 220 ? -1.549 8.449 7.122 1.00 77.94 220 LYS A O 1
ATOM 1715 N N . GLU A 1 221 ? -0.674 10.016 5.782 1.00 76.25 221 GLU A N 1
ATOM 1716 C CA . GLU A 1 221 ? -1.613 9.804 4.660 1.00 76.25 221 GLU A CA 1
ATOM 1717 C C . GLU A 1 221 ? -1.451 8.416 4.012 1.00 76.25 221 GLU A C 1
ATOM 1719 O O . GLU A 1 221 ? -2.402 7.857 3.464 1.00 76.25 221 GLU A O 1
ATOM 1724 N N . MET A 1 222 ? -0.254 7.828 4.109 1.00 72.69 222 MET A N 1
ATOM 1725 C CA . MET A 1 222 ? 0.022 6.437 3.731 1.00 72.69 222 MET A CA 1
ATOM 1726 C C . MET A 1 222 ? -0.390 5.417 4.813 1.00 72.69 222 MET A C 1
ATOM 1728 O O . MET A 1 222 ? -0.168 4.222 4.628 1.00 72.69 222 MET A O 1
ATOM 1732 N N . ASN A 1 223 ? -0.982 5.852 5.934 1.00 68.62 223 ASN A N 1
ATOM 1733 C CA . ASN A 1 223 ? -1.297 5.030 7.110 1.00 68.62 223 ASN A CA 1
ATOM 1734 C C . ASN A 1 223 ? -0.097 4.243 7.662 1.00 68.62 223 ASN A C 1
ATOM 1736 O O . ASN A 1 223 ? -0.225 3.119 8.146 1.00 68.62 223 ASN A O 1
ATOM 1740 N N . MET A 1 224 ? 1.081 4.859 7.618 1.00 72.06 224 MET A N 1
ATOM 1741 C CA . MET A 1 224 ? 2.306 4.323 8.192 1.00 72.06 224 MET A CA 1
ATOM 1742 C C . MET A 1 224 ? 2.656 5.082 9.467 1.00 72.06 224 MET 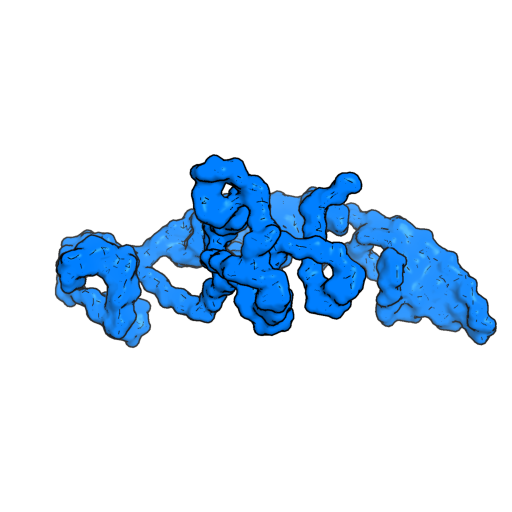A C 1
ATOM 1744 O O . MET A 1 224 ? 2.702 6.312 9.488 1.00 72.06 224 MET A O 1
ATOM 1748 N N . GLU A 1 225 ? 2.927 4.347 10.545 1.00 76.19 225 GLU A N 1
ATOM 1749 C CA . GLU A 1 225 ? 3.397 4.960 11.784 1.00 76.19 225 GLU A CA 1
ATOM 1750 C C . GLU A 1 225 ? 4.842 5.443 11.600 1.00 76.19 225 GLU A C 1
ATOM 1752 O O . GLU A 1 225 ? 5.723 4.675 11.205 1.00 76.19 225 GLU A O 1
ATOM 1757 N N . THR A 1 226 ? 5.099 6.714 11.910 1.00 76.31 226 THR A N 1
ATOM 1758 C CA . THR A 1 226 ? 6.432 7.315 11.785 1.00 76.31 226 THR A CA 1
ATOM 1759 C C . THR A 1 226 ? 6.950 7.872 13.090 1.00 76.31 226 THR A C 1
ATOM 1761 O O . THR A 1 226 ? 6.203 8.475 13.859 1.00 76.31 226 THR A O 1
ATOM 1764 N N . SER A 1 227 ? 8.260 7.762 13.293 1.00 81.56 227 SER A N 1
ATOM 1765 C CA . SER A 1 227 ? 8.978 8.524 14.315 1.00 81.56 227 SER A CA 1
ATOM 1766 C C . SER A 1 227 ? 10.225 9.168 13.728 1.00 81.56 227 SER A C 1
ATOM 1768 O O . SER A 1 227 ? 10.971 8.517 12.995 1.00 81.56 227 SER A O 1
ATOM 1770 N N . ILE A 1 228 ? 10.457 10.429 14.089 1.00 77.94 228 ILE A N 1
ATOM 1771 C CA . ILE A 1 228 ? 11.638 11.191 13.687 1.00 77.94 228 ILE A CA 1
ATOM 1772 C C . ILE A 1 228 ? 12.541 11.376 14.904 1.00 77.94 228 ILE A C 1
ATOM 1774 O O . ILE A 1 228 ? 12.076 11.816 15.955 1.00 77.94 228 ILE A O 1
ATOM 1778 N N . GLU A 1 229 ? 13.824 11.051 14.756 1.00 78.00 229 GLU A N 1
ATOM 1779 C CA . GLU A 1 229 ? 14.840 11.258 15.790 1.00 78.00 229 GLU A CA 1
ATOM 1780 C C . GLU A 1 229 ? 15.938 12.201 15.286 1.00 78.00 229 GLU A C 1
ATOM 1782 O O . GLU A 1 229 ? 16.548 11.954 14.245 1.00 78.00 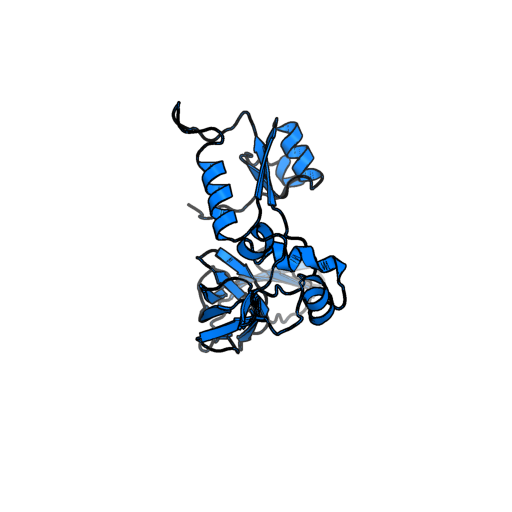229 GLU A O 1
ATOM 1787 N N . PHE A 1 230 ? 16.209 13.271 16.039 1.00 76.19 230 PHE A N 1
ATOM 1788 C CA . PHE A 1 230 ? 17.242 14.258 15.711 1.00 76.19 230 PHE A CA 1
ATOM 1789 C C . PHE A 1 230 ? 18.557 13.930 16.415 1.00 76.19 230 PHE A C 1
ATOM 1791 O O . PHE A 1 230 ? 18.593 13.788 17.637 1.00 76.19 230 PHE A O 1
ATOM 1798 N N . MET A 1 231 ? 19.655 13.839 15.662 1.00 76.50 231 MET A N 1
ATOM 1799 C CA . MET A 1 231 ? 20.978 13.553 16.228 1.00 76.50 231 MET A CA 1
ATOM 1800 C C . MET A 1 231 ? 22.133 14.032 15.334 1.00 76.50 231 MET A C 1
ATOM 1802 O O . MET A 1 231 ? 21.915 14.401 14.179 1.00 76.50 231 MET A O 1
ATOM 1806 N N . PRO A 1 232 ? 23.381 14.033 15.842 1.00 79.00 232 PRO A N 1
ATOM 1807 C CA . PRO A 1 232 ? 24.553 14.367 15.038 1.00 79.00 232 PRO A CA 1
ATOM 1808 C C . PRO A 1 232 ? 24.760 13.407 13.856 1.00 79.00 232 PRO A C 1
ATOM 1810 O O . PRO A 1 232 ? 24.433 12.219 13.929 1.00 79.00 232 PRO A O 1
ATOM 1813 N N . LEU A 1 233 ? 25.377 13.905 12.780 1.00 75.12 233 LEU A N 1
ATOM 1814 C CA . LEU A 1 233 ? 25.560 13.191 11.508 1.00 75.12 233 LEU A CA 1
ATOM 1815 C C . LEU A 1 233 ? 26.165 11.784 11.654 1.00 75.12 233 LEU A C 1
ATOM 1817 O O . LEU A 1 233 ? 25.710 10.832 11.019 1.00 75.12 233 LEU A O 1
ATOM 1821 N N . ASN A 1 234 ? 27.186 11.634 12.496 1.00 76.56 234 ASN A N 1
ATOM 1822 C CA . ASN A 1 234 ? 27.838 10.346 12.735 1.00 76.56 234 ASN A CA 1
ATOM 1823 C C . ASN A 1 234 ? 26.894 9.317 13.384 1.00 76.56 234 ASN A C 1
ATOM 1825 O O . ASN A 1 234 ? 26.981 8.130 13.072 1.00 76.56 234 ASN A O 1
ATOM 1829 N N . LYS A 1 235 ? 25.976 9.759 14.253 1.00 79.88 235 LYS A N 1
ATOM 1830 C CA . LYS A 1 235 ? 24.975 8.907 14.908 1.00 79.88 235 LYS A CA 1
ATOM 1831 C C . LYS A 1 235 ? 23.859 8.510 13.948 1.00 79.88 235 LYS A C 1
ATOM 1833 O O . LYS A 1 235 ? 23.493 7.340 13.938 1.00 79.88 235 LYS A O 1
ATOM 1838 N N . VAL A 1 236 ? 23.404 9.428 13.089 1.00 78.06 236 VAL A N 1
ATOM 1839 C CA . VAL A 1 236 ? 22.430 9.118 12.027 1.00 78.06 236 VAL A CA 1
ATOM 1840 C C . VAL A 1 236 ? 22.980 8.036 11.092 1.00 78.06 236 VAL A C 1
ATOM 1842 O O . VAL A 1 236 ? 22.324 7.020 10.877 1.00 78.06 236 VAL A O 1
ATOM 1845 N N . LYS A 1 237 ? 24.214 8.206 10.593 1.00 72.88 237 LYS A N 1
ATOM 1846 C CA . LYS A 1 237 ? 24.862 7.232 9.693 1.00 72.88 237 LYS A CA 1
ATOM 1847 C C . LYS A 1 237 ? 25.036 5.863 10.347 1.00 72.88 237 LYS A C 1
ATOM 1849 O O . LYS A 1 237 ? 24.696 4.850 9.744 1.00 72.88 237 LYS A O 1
ATOM 1854 N N . ALA A 1 238 ? 25.524 5.834 11.589 1.00 73.94 238 ALA A N 1
ATOM 1855 C CA . ALA A 1 238 ? 25.639 4.591 12.346 1.00 73.94 238 ALA A CA 1
ATOM 1856 C C . ALA A 1 238 ? 24.265 3.944 12.586 1.00 73.94 238 ALA A C 1
ATOM 1858 O O . ALA A 1 238 ? 24.144 2.725 12.527 1.00 73.94 238 ALA A O 1
ATOM 1859 N N . GLY A 1 239 ? 23.225 4.741 12.831 1.00 72.44 239 GLY A N 1
ATOM 1860 C CA . GLY A 1 239 ? 21.865 4.249 13.016 1.00 72.44 239 GLY A CA 1
ATOM 1861 C C . GLY A 1 239 ? 21.292 3.602 11.755 1.00 72.44 239 GLY A C 1
ATOM 1862 O O . GLY A 1 239 ? 20.759 2.503 11.840 1.00 72.44 239 GLY A O 1
ATOM 1863 N N . VAL A 1 240 ? 21.459 4.217 10.580 1.00 72.88 240 VAL A N 1
ATOM 1864 C CA . VAL A 1 240 ? 21.030 3.618 9.301 1.00 72.88 240 VAL A CA 1
ATOM 1865 C C . VAL A 1 240 ? 21.795 2.326 9.017 1.00 72.88 240 VAL A C 1
ATOM 1867 O O . VAL A 1 240 ? 21.182 1.308 8.714 1.00 72.88 240 VAL A O 1
ATOM 1870 N N . TYR A 1 241 ? 23.124 2.339 9.171 1.00 68.94 241 TYR A N 1
ATOM 1871 C CA . TYR A 1 241 ? 23.963 1.165 8.905 1.00 68.94 241 TYR A CA 1
ATOM 1872 C C . TYR A 1 241 ? 23.577 -0.041 9.777 1.00 68.94 241 TYR A C 1
ATOM 1874 O O . TYR A 1 241 ? 23.590 -1.178 9.320 1.00 68.94 241 TYR A O 1
ATOM 1882 N N . ASN A 1 242 ? 23.194 0.215 11.029 1.00 73.94 242 ASN A N 1
ATOM 1883 C CA . ASN A 1 242 ? 22.803 -0.819 11.986 1.00 73.94 242 ASN A CA 1
ATOM 1884 C C . ASN A 1 242 ? 21.292 -1.125 11.982 1.00 73.94 242 ASN A C 1
ATOM 1886 O O . ASN A 1 242 ? 20.821 -1.836 12.867 1.00 73.94 242 ASN A O 1
ATOM 1890 N N . GLY A 1 243 ? 20.519 -0.568 11.043 1.00 69.38 243 GLY A N 1
ATOM 1891 C CA . GLY A 1 243 ? 19.073 -0.803 10.937 1.00 69.38 243 GLY A CA 1
ATOM 1892 C C . GLY A 1 243 ? 18.219 -0.132 12.022 1.00 69.38 243 GLY A C 1
ATOM 1893 O O . GLY A 1 243 ? 17.037 -0.438 12.152 1.00 69.38 243 GLY A O 1
ATOM 1894 N N . LEU A 1 244 ? 18.785 0.793 12.804 1.00 69.25 244 LEU A N 1
ATOM 1895 C CA . LEU A 1 244 ? 18.040 1.602 13.775 1.00 69.25 244 LEU A CA 1
ATOM 1896 C C . LEU A 1 244 ? 17.096 2.595 13.080 1.00 69.25 244 LEU A C 1
ATOM 1898 O O . LEU A 1 244 ? 16.009 2.858 13.592 1.00 69.25 244 LEU A O 1
ATOM 1902 N N . PHE A 1 245 ? 17.503 3.124 11.923 1.00 74.50 245 PHE A N 1
ATOM 1903 C CA . PHE A 1 245 ? 16.682 3.988 11.074 1.00 74.50 245 PHE A CA 1
ATOM 1904 C C . PHE A 1 245 ? 16.430 3.317 9.732 1.00 74.50 245 PHE A C 1
ATOM 1906 O O . PHE A 1 245 ? 17.357 2.809 9.107 1.00 74.50 245 PHE A O 1
ATOM 1913 N N . THR A 1 246 ? 15.180 3.364 9.275 1.00 74.81 246 THR A N 1
ATOM 1914 C CA . THR A 1 246 ? 14.781 2.890 7.945 1.00 74.81 246 THR A CA 1
ATOM 1915 C C . THR A 1 246 ? 15.354 3.800 6.861 1.00 74.81 246 THR A C 1
ATOM 1917 O O . THR A 1 246 ? 15.798 3.333 5.818 1.00 74.81 246 THR A O 1
ATOM 1920 N N . VAL A 1 247 ? 15.342 5.111 7.114 1.00 74.06 247 VAL A N 1
ATOM 1921 C CA . VAL A 1 247 ? 15.836 6.155 6.209 1.00 74.06 247 VAL A CA 1
ATOM 1922 C C . VAL A 1 247 ? 16.403 7.324 7.017 1.00 74.06 247 VAL A C 1
ATOM 1924 O O . VAL A 1 247 ? 16.055 7.506 8.184 1.00 74.06 247 VAL A O 1
ATOM 1927 N N . ALA A 1 248 ? 17.261 8.141 6.404 1.00 74.19 248 ALA A N 1
ATOM 1928 C CA . ALA A 1 248 ? 17.814 9.338 7.032 1.00 74.19 248 ALA A CA 1
ATOM 1929 C C . ALA A 1 248 ? 17.867 10.534 6.079 1.00 74.19 248 ALA A C 1
ATOM 1931 O O . ALA A 1 248 ? 18.107 10.358 4.885 1.00 74.19 248 ALA A O 1
ATOM 1932 N N . GLN A 1 249 ? 17.670 11.747 6.606 1.00 70.50 249 GLN A N 1
ATOM 1933 C CA . GLN A 1 249 ? 17.673 12.991 5.829 1.00 70.50 249 GLN A CA 1
ATOM 1934 C C . GLN A 1 249 ? 18.211 14.203 6.624 1.00 70.50 249 GLN A C 1
ATOM 1936 O O . GLN A 1 249 ? 18.099 14.229 7.850 1.00 70.50 249 GLN A O 1
ATOM 1941 N N . PRO A 1 250 ? 18.741 15.244 5.948 1.00 64.00 250 PRO A N 1
ATOM 1942 C CA . PRO A 1 250 ? 19.250 15.243 4.575 1.00 64.00 250 PRO A CA 1
ATOM 1943 C C . PRO A 1 250 ? 20.731 14.815 4.526 1.00 64.00 250 PRO A C 1
ATOM 1945 O O . PRO A 1 250 ? 21.575 15.372 5.222 1.00 64.00 250 PRO A O 1
ATOM 1948 N N . LEU A 1 251 ? 21.069 13.846 3.672 1.00 65.62 251 LEU A N 1
ATOM 1949 C CA . LEU A 1 251 ? 22.451 13.413 3.429 1.00 65.62 251 LEU A CA 1
ATOM 1950 C C . LEU A 1 251 ? 22.854 13.778 2.000 1.00 65.62 251 LEU A C 1
ATOM 1952 O O . LEU A 1 251 ? 22.185 13.384 1.045 1.00 65.62 251 LEU A O 1
ATOM 1956 N N . ALA A 1 252 ? 23.949 14.524 1.849 1.00 65.56 252 ALA A N 1
ATOM 1957 C CA . ALA A 1 252 ? 24.565 14.720 0.543 1.00 65.56 252 ALA A CA 1
ATOM 1958 C C . ALA A 1 252 ? 25.163 13.390 0.071 1.00 65.56 252 ALA A C 1
ATOM 1960 O O . ALA A 1 252 ? 25.836 12.710 0.838 1.00 65.56 252 ALA A O 1
ATOM 1961 N N . LYS A 1 253 ? 24.914 13.025 -1.186 1.00 65.06 253 LYS A N 1
ATOM 1962 C CA . LYS A 1 253 ? 25.473 11.820 -1.799 1.00 65.06 253 LYS A CA 1
ATOM 1963 C C . LYS A 1 253 ? 26.953 12.042 -2.123 1.00 65.06 253 LYS A C 1
ATOM 1965 O O . LYS A 1 253 ? 27.279 12.982 -2.847 1.00 65.06 253 LYS A O 1
ATOM 1970 N N . THR A 1 254 ? 27.839 11.179 -1.622 1.00 73.44 254 THR A N 1
ATOM 1971 C CA . THR A 1 254 ? 29.272 11.191 -1.966 1.00 73.44 254 THR A CA 1
ATOM 1972 C C . THR A 1 254 ? 29.738 9.823 -2.486 1.00 73.44 254 THR A C 1
ATOM 1974 O O . THR A 1 254 ? 29.210 8.802 -2.038 1.00 73.44 254 THR A O 1
ATOM 1977 N N . PRO A 1 255 ? 30.758 9.757 -3.371 1.00 74.62 255 PRO A N 1
ATOM 1978 C CA . PRO A 1 255 ? 31.241 8.484 -3.925 1.00 74.62 255 PRO A CA 1
ATOM 1979 C C . PRO A 1 255 ? 31.687 7.472 -2.864 1.00 74.62 255 PRO A C 1
ATOM 1981 O O . PRO A 1 255 ? 31.552 6.268 -3.047 1.00 74.62 255 PRO A O 1
ATOM 1984 N N . MET A 1 256 ? 32.214 7.958 -1.737 1.00 72.00 256 MET A N 1
ATOM 1985 C CA . MET A 1 256 ? 32.648 7.108 -0.629 1.00 72.00 256 MET A CA 1
ATOM 1986 C C . MET A 1 256 ? 31.461 6.495 0.128 1.00 72.00 256 MET A C 1
ATOM 1988 O O . MET A 1 256 ? 31.564 5.382 0.635 1.00 72.00 256 MET A O 1
ATOM 1992 N N . GLU A 1 257 ? 30.332 7.198 0.207 1.00 68.38 257 GLU A N 1
ATOM 1993 C CA . GLU A 1 257 ? 29.141 6.733 0.923 1.00 68.38 257 GLU A CA 1
ATOM 1994 C C . GLU A 1 257 ? 28.278 5.789 0.091 1.00 68.38 257 GLU A C 1
ATOM 1996 O O . GLU A 1 257 ? 27.603 4.940 0.666 1.00 68.38 257 GLU A O 1
ATOM 2001 N N . GLU A 1 258 ? 28.336 5.872 -1.241 1.00 68.44 258 GLU A N 1
ATOM 2002 C CA . GLU A 1 258 ? 27.669 4.921 -2.147 1.00 68.44 258 GLU A CA 1
ATOM 2003 C C . GLU A 1 258 ? 28.137 3.476 -1.956 1.00 68.44 258 GLU A C 1
ATOM 2005 O O . GLU A 1 258 ? 27.407 2.544 -2.277 1.00 68.44 258 GLU A O 1
ATOM 2010 N N . LEU A 1 259 ? 29.336 3.282 -1.401 1.00 71.19 259 LEU A N 1
ATOM 2011 C CA . LEU A 1 259 ? 29.854 1.958 -1.065 1.00 71.19 259 LEU A CA 1
ATOM 2012 C C . LEU A 1 259 ? 29.151 1.334 0.151 1.00 71.19 259 LEU A C 1
ATOM 2014 O O . LEU A 1 259 ? 29.202 0.118 0.319 1.00 71.19 259 LEU A O 1
ATOM 2018 N N . SER A 1 260 ? 28.516 2.153 0.995 1.00 65.75 260 SER A N 1
ATOM 2019 C CA . SER A 1 260 ? 28.002 1.743 2.310 1.00 65.75 260 SER A CA 1
ATOM 2020 C C . SER A 1 260 ? 26.509 2.007 2.505 1.00 65.75 260 SER A C 1
ATOM 2022 O O . SER A 1 260 ? 25.921 1.473 3.443 1.00 65.75 260 SER A O 1
ATOM 2024 N N . PHE A 1 261 ? 25.888 2.835 1.659 1.00 62.94 261 PHE A N 1
ATOM 2025 C CA . PHE A 1 261 ? 24.499 3.261 1.805 1.00 62.94 261 PHE A CA 1
ATOM 2026 C C . PHE A 1 261 ? 23.767 3.306 0.464 1.00 62.94 261 PHE A C 1
ATOM 2028 O O . PHE A 1 261 ? 24.317 3.712 -0.559 1.00 62.94 261 PHE A O 1
ATOM 2035 N N . TYR A 1 262 ? 22.480 2.964 0.502 1.00 61.50 262 TYR A N 1
ATOM 2036 C CA . TYR A 1 262 ? 21.566 3.171 -0.616 1.00 61.50 262 TYR A CA 1
ATOM 2037 C C . TYR A 1 262 ? 20.986 4.587 -0.568 1.00 61.50 262 TYR A C 1
ATOM 2039 O O . TYR A 1 262 ? 20.513 5.041 0.474 1.00 61.50 262 TYR A O 1
ATOM 2047 N N . PHE A 1 263 ? 20.991 5.270 -1.711 1.00 63.75 263 PHE A N 1
ATOM 2048 C CA . PHE A 1 263 ? 20.410 6.602 -1.871 1.00 63.75 263 PHE A CA 1
ATOM 2049 C C . PHE A 1 263 ? 19.111 6.516 -2.673 1.00 63.75 263 PHE A C 1
ATOM 2051 O O . PHE A 1 263 ?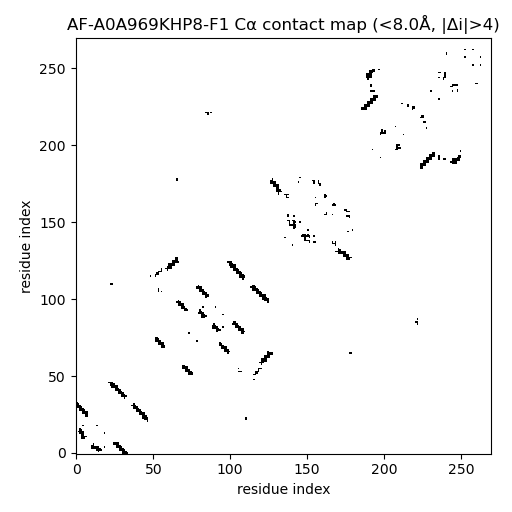 19.024 5.758 -3.640 1.00 63.75 263 PHE A O 1
ATOM 2058 N N . SER A 1 264 ? 18.103 7.309 -2.299 1.00 54.44 264 SER A N 1
ATOM 2059 C CA . SER A 1 264 ? 16.877 7.416 -3.091 1.00 54.44 264 SER A CA 1
ATOM 2060 C C . SER A 1 264 ? 17.176 8.065 -4.440 1.00 54.44 264 SER A C 1
ATOM 2062 O O . SER A 1 264 ? 17.865 9.085 -4.506 1.00 54.44 264 SER A O 1
ATOM 2064 N N . ASN A 1 265 ? 16.615 7.507 -5.511 1.00 54.72 265 ASN A N 1
ATOM 2065 C CA . ASN A 1 265 ? 16.656 8.153 -6.818 1.00 54.72 265 ASN A CA 1
ATOM 2066 C C . ASN A 1 265 ? 15.829 9.449 -6.787 1.00 54.72 265 ASN A C 1
ATOM 2068 O O . ASN A 1 265 ? 14.791 9.489 -6.118 1.00 54.72 265 ASN A O 1
ATOM 2072 N N . PRO A 1 266 ? 16.256 10.505 -7.501 1.00 49.62 266 PRO A N 1
ATOM 2073 C CA . PRO A 1 266 ? 15.452 11.710 -7.625 1.00 49.62 266 PRO A CA 1
ATOM 2074 C C . PRO A 1 266 ? 14.113 11.372 -8.291 1.00 49.62 266 PRO A C 1
ATOM 2076 O O . PRO A 1 266 ? 14.067 10.623 -9.266 1.00 49.62 266 PRO A O 1
ATOM 2079 N N . LEU A 1 267 ? 13.024 11.938 -7.761 1.00 42.25 267 LEU A N 1
ATOM 2080 C CA . LEU A 1 267 ? 11.670 11.731 -8.291 1.00 42.25 267 LEU A CA 1
ATOM 2081 C C . LEU A 1 267 ? 11.500 12.298 -9.710 1.00 42.25 267 LEU A C 1
ATOM 2083 O O . LEU A 1 267 ? 10.634 11.844 -10.449 1.00 42.25 267 LEU A O 1
ATOM 2087 N N . TYR A 1 268 ? 12.346 13.256 -10.094 1.00 40.66 268 TYR A N 1
ATOM 2088 C CA . TYR A 1 268 ? 12.381 13.864 -11.419 1.00 40.66 268 TYR A CA 1
ATOM 2089 C C . TYR A 1 268 ? 13.841 14.011 -11.858 1.00 40.66 268 TYR A C 1
ATOM 2091 O O . TYR A 1 268 ? 14.673 14.493 -11.087 1.00 40.66 268 TYR A O 1
ATOM 2099 N N . LYS A 1 269 ? 14.159 13.595 -13.087 1.00 44.88 269 LYS A N 1
ATOM 2100 C CA . LYS A 1 269 ? 15.405 13.988 -13.755 1.00 44.88 269 LYS A CA 1
ATOM 2101 C C . LYS A 1 269 ? 15.139 15.339 -14.423 1.00 44.88 269 LYS A C 1
ATOM 2103 O O . LYS A 1 269 ? 14.190 15.432 -15.198 1.00 44.88 269 LYS A O 1
ATOM 2108 N N . LEU A 1 270 ? 15.902 16.367 -14.048 1.00 36.34 270 LEU A N 1
ATOM 2109 C CA . LEU A 1 270 ? 15.935 17.642 -14.774 1.00 36.34 270 LEU A CA 1
ATOM 2110 C C . LEU A 1 270 ? 16.645 17.462 -16.117 1.00 36.34 270 LEU A C 1
ATOM 2112 O O . LEU A 1 270 ? 17.594 16.643 -16.157 1.00 36.34 270 LEU A O 1
#

pLDDT: mean 82.01, std 14.94, range [36.34, 98.25]

Secondary structure (DSSP, 8-state):
-EEEEEETTEEPS--SS-----S-EEEEEEEE-TTS-EEEEEEEE----TT--EEETT-SEEEEES-EEEEEEESSTT--EEEEETTEEEE-SSEEEE-S-EEEEEEEE-TTS-EEEEEEEEEEEEPPEEE--TT--HHHHHHHHHS-GGGHHHHHHH-HHHHHTTT---TT-EEE------------EEEEEEGGG-----TTS-SSTHHHHHHHHHHHHTT--EEEEEE-HHHHHHHHHTTS-SEEES----TTTTTT---PPPSS--